Protein AF-A0A497GHS7-F1 (afdb_monomer)

Radius of gyration: 28.79 Å; Cα contacts (8 Å, |Δi|>4): 241; chains: 1; bounding box: 69×49×104 Å

Structure (mmCIF, N/CA/C/O backbone):
data_AF-A0A497GHS7-F1
#
_entry.id   AF-A0A497GHS7-F1
#
loop_
_atom_site.group_PDB
_atom_site.id
_atom_site.type_s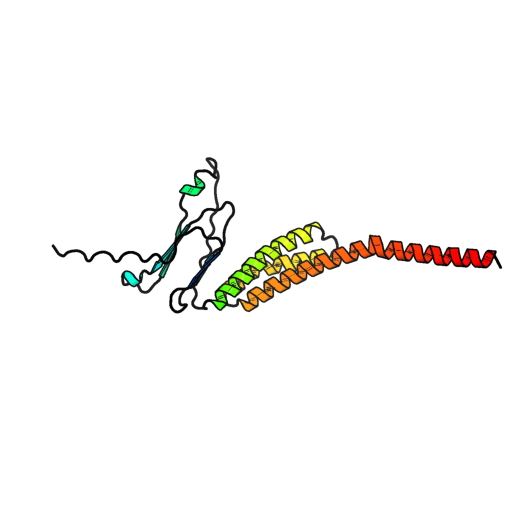ymbol
_atom_site.label_atom_id
_atom_site.label_alt_id
_atom_site.label_comp_id
_atom_site.label_asym_id
_atom_site.label_entity_id
_atom_site.label_seq_id
_atom_site.pdbx_PDB_ins_code
_atom_site.Cartn_x
_atom_site.Cartn_y
_atom_site.Cartn_z
_atom_site.occupancy
_atom_site.B_iso_or_equiv
_atom_site.auth_seq_id
_atom_site.auth_comp_id
_atom_site.auth_asym_id
_atom_site.auth_atom_id
_atom_site.pdbx_PDB_model_num
ATOM 1 N N . MET A 1 1 ? 24.742 13.401 -55.022 1.00 43.50 1 MET A N 1
ATOM 2 C CA . MET A 1 1 ? 24.094 13.526 -53.700 1.00 43.50 1 MET A CA 1
ATOM 3 C C . MET A 1 1 ? 23.793 12.121 -53.219 1.00 43.50 1 MET A C 1
ATOM 5 O O . MET A 1 1 ? 23.100 11.413 -53.933 1.00 43.50 1 MET A O 1
ATOM 9 N N . LYS A 1 2 ? 24.382 11.669 -52.104 1.00 44.38 2 LYS A N 1
ATOM 10 C CA . LYS A 1 2 ? 23.921 10.431 -51.462 1.00 44.38 2 LYS A CA 1
ATOM 11 C C . LYS A 1 2 ? 22.582 10.773 -50.820 1.00 44.38 2 LYS A C 1
ATOM 13 O O . LYS A 1 2 ? 22.556 11.653 -49.965 1.00 44.38 2 LYS A O 1
ATOM 18 N N . GLU A 1 3 ? 21.501 10.165 -51.295 1.00 47.75 3 GLU A N 1
ATOM 19 C CA . GLU A 1 3 ? 20.221 10.228 -50.597 1.00 47.75 3 GLU A CA 1
ATOM 20 C C . GLU A 1 3 ? 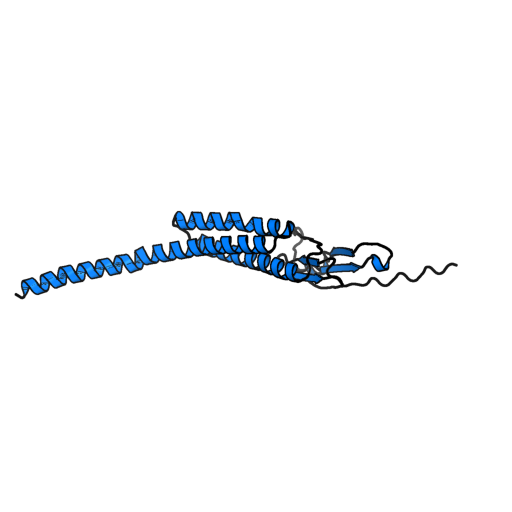20.448 9.693 -49.184 1.00 47.75 3 GLU A C 1
ATOM 22 O O . GLU A 1 3 ? 20.923 8.571 -48.993 1.00 47.75 3 GLU A O 1
ATOM 27 N N . GLU A 1 4 ? 20.210 10.551 -48.197 1.00 48.75 4 GLU A N 1
ATOM 28 C CA . GLU A 1 4 ? 20.190 10.147 -46.801 1.00 48.75 4 GLU A CA 1
ATOM 29 C C . GLU A 1 4 ? 19.095 9.075 -46.674 1.00 48.75 4 GLU A C 1
ATOM 31 O O . GLU A 1 4 ? 17.965 9.326 -47.108 1.00 48.75 4 GLU A O 1
ATOM 36 N N . PRO A 1 5 ? 19.397 7.868 -46.159 1.00 52.53 5 PRO A N 1
ATOM 37 C CA . PRO A 1 5 ? 18.381 6.837 -46.018 1.00 52.53 5 PRO A CA 1
ATOM 38 C C . PRO A 1 5 ? 17.237 7.398 -45.176 1.00 52.53 5 PRO A C 1
ATOM 40 O O . PRO A 1 5 ? 17.474 8.009 -44.130 1.00 52.53 5 PRO A O 1
ATOM 43 N N . ALA A 1 6 ? 16.003 7.218 -45.656 1.00 55.97 6 ALA A N 1
ATOM 44 C CA . ALA A 1 6 ? 14.813 7.695 -44.970 1.00 55.97 6 ALA A CA 1
ATOM 45 C C . ALA A 1 6 ? 14.874 7.259 -43.502 1.00 55.97 6 ALA A C 1
ATOM 47 O O . ALA A 1 6 ? 14.957 6.064 -43.204 1.00 55.97 6 ALA A O 1
ATOM 48 N N . LYS A 1 7 ? 14.886 8.241 -42.592 1.00 53.09 7 LYS A N 1
ATOM 49 C CA . LYS A 1 7 ? 14.912 7.990 -41.151 1.00 53.09 7 LYS A CA 1
ATOM 50 C C . LYS A 1 7 ? 13.796 6.991 -40.813 1.00 53.09 7 LYS A C 1
ATOM 52 O O . LYS A 1 7 ? 12.646 7.259 -41.173 1.00 53.09 7 LYS A O 1
ATOM 57 N N . PRO A 1 8 ? 14.104 5.847 -40.176 1.00 51.34 8 PRO A N 1
ATOM 58 C CA . PRO A 1 8 ? 13.095 4.845 -39.871 1.00 51.34 8 PRO A CA 1
ATOM 59 C C . PRO A 1 8 ? 11.996 5.492 -39.029 1.00 51.34 8 PRO A C 1
ATOM 61 O O . PRO A 1 8 ? 12.281 6.187 -38.055 1.00 51.34 8 PRO A O 1
ATOM 64 N N . ALA A 1 9 ? 10.735 5.313 -39.428 1.00 57.03 9 ALA A N 1
ATOM 65 C CA . ALA A 1 9 ? 9.611 5.894 -38.707 1.00 57.03 9 ALA A CA 1
ATOM 66 C C . ALA A 1 9 ? 9.650 5.419 -37.246 1.00 57.03 9 ALA A C 1
ATOM 68 O O . ALA A 1 9 ? 9.652 4.214 -36.982 1.00 57.03 9 ALA A O 1
ATOM 69 N N . THR A 1 10 ? 9.714 6.361 -36.300 1.00 55.69 10 THR A N 1
ATOM 70 C CA . THR A 1 10 ? 9.720 6.061 -34.866 1.00 55.69 10 THR A CA 1
ATOM 71 C C . THR A 1 10 ? 8.536 5.163 -34.538 1.00 55.69 10 THR A C 1
ATOM 73 O O . THR A 1 10 ? 7.380 5.574 -34.659 1.00 55.69 10 THR A O 1
ATOM 76 N N . ARG A 1 11 ? 8.809 3.925 -34.115 1.00 55.38 11 ARG A N 1
ATOM 77 C CA . ARG A 1 11 ? 7.752 3.000 -33.710 1.00 55.38 11 ARG A CA 1
ATOM 78 C C . ARG A 1 11 ? 7.321 3.342 -32.289 1.00 55.38 11 ARG A C 1
ATOM 80 O O . ARG A 1 11 ? 7.932 2.897 -31.318 1.00 55.38 11 ARG A O 1
ATOM 87 N N . ILE A 1 12 ? 6.275 4.155 -32.187 1.00 56.03 12 ILE A N 1
ATOM 88 C CA . ILE A 1 12 ? 5.599 4.445 -30.924 1.00 56.03 12 ILE A CA 1
ATOM 89 C C . ILE A 1 12 ? 4.877 3.171 -30.494 1.00 56.03 12 ILE A C 1
ATOM 91 O O . ILE A 1 12 ? 4.008 2.669 -31.205 1.00 56.03 12 ILE A O 1
ATOM 95 N N . LEU A 1 13 ? 5.264 2.625 -29.342 1.00 51.47 13 LEU A N 1
ATOM 96 C CA . LEU A 1 13 ? 4.623 1.422 -28.808 1.00 51.47 13 LEU A CA 1
ATOM 97 C C . LEU A 1 13 ? 3.319 1.750 -28.067 1.00 51.47 13 LEU A C 1
ATOM 99 O O . LEU A 1 13 ? 2.453 0.889 -27.959 1.00 51.47 13 LEU A O 1
ATOM 103 N N . TYR A 1 14 ? 3.178 2.982 -27.567 1.00 51.47 14 TYR A N 1
ATOM 104 C CA . TYR A 1 14 ? 1.983 3.472 -26.881 1.00 51.47 14 TYR A CA 1
ATOM 105 C C . TYR A 1 14 ? 1.988 5.002 -26.759 1.00 51.47 14 TYR A C 1
ATOM 107 O O . TYR A 1 14 ? 3.054 5.597 -26.581 1.00 51.47 14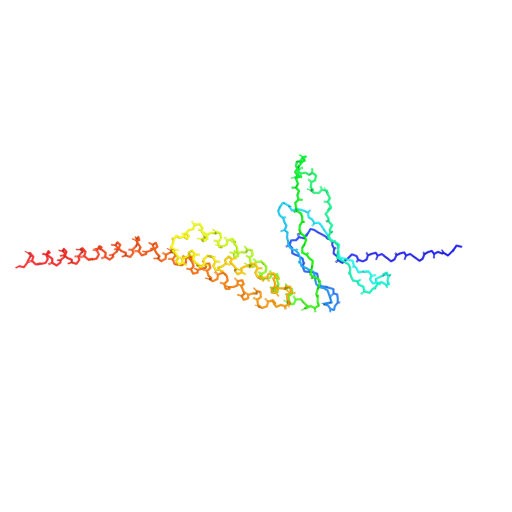 TYR A O 1
ATOM 115 N N . GLN A 1 15 ? 0.795 5.606 -26.780 1.00 51.03 15 GLN A N 1
ATOM 116 C CA . GLN A 1 15 ? 0.549 7.031 -26.551 1.00 51.03 15 GLN A CA 1
ATOM 117 C C . GLN A 1 15 ? -0.795 7.211 -25.818 1.00 51.03 15 GLN A C 1
ATOM 119 O O . GLN A 1 15 ? -1.808 6.678 -26.264 1.00 51.03 15 GLN A O 1
ATOM 124 N N . GLY A 1 16 ? -0.826 7.954 -24.706 1.00 50.09 16 GLY A N 1
ATOM 125 C CA . GLY A 1 16 ? -2.063 8.230 -23.959 1.00 50.09 16 GLY A CA 1
ATOM 126 C C . GLY A 1 16 ? -1.830 8.832 -22.569 1.00 50.09 16 GLY A C 1
ATOM 127 O O . GLY A 1 16 ? -0.687 8.959 -22.131 1.00 50.09 16 GLY A O 1
ATOM 128 N N . ALA A 1 17 ? -2.917 9.192 -21.876 1.00 51.31 17 ALA A N 1
ATOM 129 C CA . ALA A 1 17 ? -2.877 9.519 -20.449 1.00 51.31 17 ALA A CA 1
ATOM 130 C C . ALA A 1 17 ? -2.637 8.231 -19.646 1.00 51.31 17 ALA A C 1
ATOM 132 O O . ALA A 1 17 ? -3.233 7.195 -19.944 1.00 51.31 17 ALA A O 1
ATOM 133 N N . PHE A 1 18 ? -1.750 8.273 -18.656 1.00 47.66 18 PHE A N 1
ATOM 134 C CA . PHE A 1 18 ? -1.494 7.115 -17.799 1.00 47.66 18 PHE A CA 1
ATOM 135 C C . PHE A 1 18 ? -2.361 7.183 -16.554 1.00 47.66 18 PHE A C 1
ATOM 137 O O . PHE A 1 18 ? -2.468 8.259 -15.989 1.00 47.66 18 PHE A O 1
ATOM 144 N N . ASP A 1 19 ? -2.907 6.048 -16.116 1.00 45.75 19 ASP A N 1
ATOM 145 C CA . ASP A 1 19 ? -3.470 5.825 -14.774 1.00 45.75 19 ASP A CA 1
ATOM 146 C C . ASP A 1 19 ? -3.107 4.410 -14.287 1.00 45.75 19 ASP A C 1
ATOM 148 O O . ASP A 1 19 ? -3.912 3.724 -13.686 1.00 45.75 19 ASP A O 1
ATOM 152 N N . ILE A 1 20 ? -1.851 3.980 -14.515 1.00 50.31 20 ILE A N 1
ATOM 153 C CA . ILE A 1 20 ? -1.287 2.601 -14.477 1.00 50.31 20 ILE A CA 1
ATOM 154 C C . ILE A 1 20 ? -1.424 2.007 -15.846 1.00 50.31 20 ILE A C 1
ATOM 156 O O . ILE A 1 20 ? -2.478 1.573 -16.294 1.00 50.31 20 ILE A O 1
ATOM 160 N N . LEU A 1 21 ? -0.279 1.969 -16.499 1.00 48.19 21 LEU A N 1
ATOM 161 C CA . LEU A 1 21 ? -0.109 1.227 -17.711 1.00 48.19 21 LEU A CA 1
ATOM 162 C C . LEU A 1 21 ? 1.033 0.257 -17.494 1.00 48.19 21 LEU A C 1
ATOM 164 O O . LEU A 1 21 ? 2.135 0.675 -17.153 1.00 48.19 21 LEU A O 1
ATOM 168 N N . GLN A 1 22 ? 0.745 -1.023 -17.684 1.00 52.06 22 GLN A N 1
ATOM 169 C CA . GLN A 1 22 ? 1.746 -2.055 -17.865 1.00 52.06 22 GLN A CA 1
ATOM 170 C C . GLN A 1 22 ? 1.989 -2.187 -19.368 1.00 52.06 22 GLN A C 1
ATOM 172 O O . GLN A 1 22 ? 1.109 -2.646 -20.093 1.00 52.06 22 GLN A O 1
ATOM 177 N N . ILE A 1 23 ? 3.177 -1.821 -19.844 1.00 47.28 23 ILE A N 1
ATOM 178 C CA . ILE A 1 23 ? 3.607 -2.180 -21.203 1.00 47.28 23 ILE A CA 1
ATOM 179 C C . ILE A 1 23 ? 4.664 -3.255 -21.087 1.00 47.28 23 ILE A C 1
ATOM 181 O O . ILE A 1 23 ? 5.630 -3.070 -20.359 1.00 47.28 23 ILE A O 1
ATOM 185 N N . SER A 1 24 ? 4.498 -4.350 -21.822 1.00 47.16 24 SER A N 1
ATOM 186 C CA . SER A 1 24 ? 5.509 -5.396 -21.954 1.00 47.16 24 SER A CA 1
ATOM 187 C C . SER A 1 24 ? 6.030 -5.413 -23.388 1.00 47.16 24 SER A C 1
ATOM 189 O O . SER A 1 24 ? 5.259 -5.585 -24.331 1.00 47.16 24 SER A O 1
ATOM 191 N N . ALA A 1 25 ? 7.341 -5.232 -23.562 1.00 41.94 25 ALA A N 1
ATOM 192 C CA . ALA A 1 25 ? 7.981 -5.419 -24.863 1.00 41.94 25 ALA A CA 1
ATOM 193 C C . ALA A 1 25 ? 7.895 -6.897 -25.317 1.00 41.94 25 ALA A C 1
ATOM 195 O O . ALA A 1 25 ? 7.844 -7.791 -24.460 1.00 41.94 25 ALA A O 1
ATOM 196 N N . PRO A 1 26 ? 7.928 -7.188 -26.635 1.00 41.62 26 PRO A N 1
ATOM 197 C CA . PRO A 1 26 ? 7.999 -8.558 -27.143 1.00 41.62 26 PRO A CA 1
ATOM 198 C C . PRO A 1 26 ? 9.155 -9.329 -26.490 1.00 41.62 26 PRO A C 1
ATOM 200 O O . PRO A 1 26 ? 10.281 -8.835 -26.429 1.00 41.62 26 PRO A O 1
ATOM 203 N N . GLY A 1 27 ? 8.867 -10.518 -25.956 1.00 43.28 27 GLY A N 1
ATOM 204 C CA . GLY A 1 27 ? 9.834 -11.318 -25.194 1.00 43.28 27 GLY A CA 1
ATOM 205 C C . GLY A 1 27 ? 10.003 -10.919 -23.719 1.00 43.28 27 GLY A C 1
ATOM 206 O O . GLY A 1 27 ? 10.913 -11.415 -23.065 1.00 43.28 27 GLY A O 1
ATOM 207 N N . GLY A 1 28 ? 9.165 -10.026 -23.174 1.00 43.12 28 GLY A N 1
ATOM 208 C CA . GLY A 1 28 ? 9.132 -9.702 -21.737 1.00 43.12 28 GLY A CA 1
ATOM 209 C C . GLY A 1 28 ? 10.339 -8.909 -21.215 1.00 43.12 28 GLY A C 1
ATOM 210 O O . GLY A 1 28 ? 10.510 -8.778 -20.004 1.00 43.12 28 GLY A O 1
ATOM 211 N N . ALA A 1 29 ? 11.176 -8.379 -22.113 1.00 36.53 29 ALA A N 1
ATOM 212 C CA . ALA A 1 29 ? 12.493 -7.839 -21.779 1.00 36.53 29 ALA A CA 1
ATOM 213 C C . ALA A 1 29 ? 12.479 -6.470 -21.065 1.00 36.53 29 ALA A C 1
ATOM 215 O O . ALA A 1 29 ? 13.469 -6.101 -20.437 1.00 36.53 29 ALA A O 1
ATOM 216 N N . VAL A 1 30 ? 11.385 -5.712 -21.158 1.00 38.84 30 VAL A N 1
ATOM 217 C CA . VAL A 1 30 ? 11.193 -4.443 -20.444 1.00 38.84 30 VAL A CA 1
ATOM 218 C C . VAL A 1 30 ? 9.711 -4.316 -20.125 1.00 38.84 30 VAL A C 1
ATOM 220 O O . VAL A 1 30 ? 8.880 -4.378 -21.034 1.00 38.84 30 VAL A O 1
ATOM 223 N N . SER A 1 31 ? 9.387 -4.169 -18.842 1.00 49.84 31 SER A N 1
ATOM 224 C CA . SER A 1 31 ? 8.072 -3.717 -18.397 1.00 49.84 31 SER A CA 1
ATOM 225 C C . SER A 1 31 ? 8.165 -2.393 -17.656 1.00 49.84 31 SER A C 1
ATOM 227 O O . SER A 1 31 ? 9.132 -2.166 -16.937 1.00 49.84 31 SER A O 1
ATOM 229 N N . LEU A 1 32 ? 7.196 -1.511 -17.889 1.00 49.56 32 LEU A N 1
ATOM 230 C CA . LEU A 1 32 ? 7.083 -0.195 -17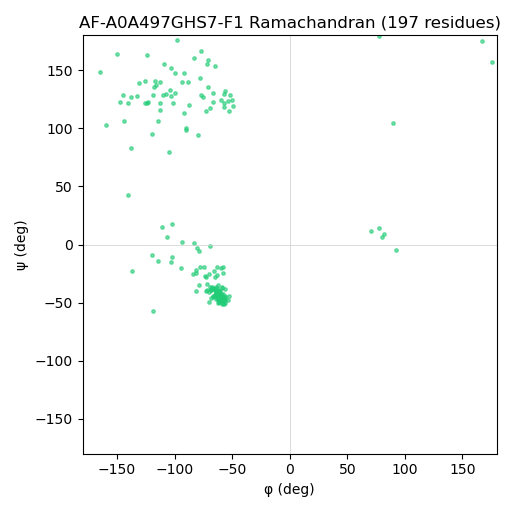.256 1.00 49.56 32 LEU A CA 1
ATOM 231 C C . LEU A 1 32 ? 5.714 -0.079 -16.614 1.00 49.56 32 LEU A C 1
ATOM 233 O O . LEU A 1 32 ? 4.744 -0.539 -17.212 1.00 49.56 32 LEU A O 1
ATOM 237 N N . LEU A 1 33 ? 5.652 0.527 -15.428 1.00 48.69 33 LEU A N 1
ATOM 238 C CA . LEU A 1 33 ? 4.434 0.599 -14.634 1.00 48.69 33 LEU A CA 1
ATOM 239 C C . LEU A 1 33 ? 4.287 1.920 -13.875 1.00 48.69 33 LEU A C 1
ATOM 241 O O . LEU A 1 33 ? 4.921 2.039 -12.836 1.00 48.69 33 LEU A O 1
ATOM 245 N N . PHE A 1 34 ? 3.399 2.845 -14.282 1.00 49.12 34 PHE A N 1
ATOM 246 C CA . PHE A 1 34 ? 3.192 4.122 -13.552 1.00 49.12 34 PHE A CA 1
ATOM 247 C C . PHE A 1 34 ? 1.730 4.570 -13.385 1.00 49.12 34 PHE A C 1
ATOM 249 O O . PHE A 1 34 ? 1.028 4.707 -14.385 1.00 49.12 34 PHE A O 1
ATOM 256 N N . ILE A 1 35 ? 1.313 4.847 -12.127 1.00 43.09 35 ILE A N 1
ATOM 257 C CA . ILE A 1 35 ? 0.047 5.520 -11.720 1.00 43.09 35 ILE A CA 1
ATOM 258 C C . ILE A 1 35 ? 0.276 6.926 -11.163 1.00 43.09 35 ILE A C 1
ATOM 260 O O . ILE A 1 35 ? 1.325 7.230 -10.603 1.00 43.09 35 ILE A O 1
ATOM 264 N N . VAL A 1 36 ? -0.806 7.693 -11.290 1.00 40.44 36 VAL A N 1
ATOM 265 C CA . VAL A 1 36 ? -1.081 9.135 -11.340 1.00 40.44 36 VAL A CA 1
ATOM 266 C C . VAL A 1 36 ? -0.944 9.979 -10.072 1.00 40.44 36 VAL A C 1
ATOM 268 O O . VAL A 1 36 ? -1.059 9.517 -8.938 1.00 40.44 36 VAL A O 1
ATOM 271 N N . LEU A 1 37 ? -0.779 11.281 -10.345 1.00 32.88 37 LEU A N 1
ATOM 272 C CA . LEU A 1 37 ? -0.897 12.444 -9.463 1.00 32.88 37 LEU A CA 1
ATOM 273 C C . LEU A 1 37 ? -2.212 13.216 -9.679 1.00 32.88 37 LEU A C 1
ATOM 275 O O . LEU A 1 37 ? -2.724 13.309 -10.792 1.00 32.88 37 LEU A O 1
ATOM 279 N N . THR A 1 38 ? -2.681 13.877 -8.622 1.00 39.72 38 THR A N 1
ATOM 280 C CA . THR A 1 38 ? -3.820 14.811 -8.639 1.00 39.72 38 THR A CA 1
ATOM 281 C C . THR A 1 38 ? -3.316 16.269 -8.677 1.00 39.72 38 THR A C 1
ATOM 283 O O . THR A 1 38 ? -2.508 16.600 -7.806 1.00 39.72 38 THR A O 1
ATOM 286 N N . PRO A 1 39 ? -3.784 17.170 -9.576 1.00 40.56 39 PRO A N 1
ATOM 287 C CA . PRO A 1 39 ? -4.726 16.971 -10.682 1.00 40.56 39 PRO A CA 1
ATOM 288 C C . PRO A 1 39 ? -4.059 16.427 -11.966 1.00 40.56 39 PRO A C 1
ATOM 290 O O . PRO A 1 39 ? -2.842 16.538 -12.133 1.00 40.56 39 PRO A O 1
ATOM 293 N N . PRO A 1 40 ? -4.842 15.832 -12.884 1.00 47.66 40 PRO A N 1
ATOM 294 C CA . PRO A 1 40 ? -4.345 14.762 -13.732 1.00 47.66 40 PRO A CA 1
ATOM 295 C C . PRO A 1 40 ? -4.317 15.177 -15.195 1.00 47.66 40 PRO A C 1
ATOM 297 O O . PRO A 1 40 ? -5.373 15.179 -15.804 1.00 47.66 40 PRO A O 1
ATOM 300 N N . VAL A 1 41 ? -3.148 15.447 -15.781 1.00 48.38 41 VAL A N 1
ATOM 301 C CA . VAL A 1 41 ? -2.898 15.141 -17.203 1.00 48.38 41 VAL A CA 1
ATOM 302 C C . VAL A 1 41 ? -1.383 15.087 -17.451 1.00 48.38 41 VAL A C 1
ATOM 304 O O . VAL A 1 41 ? -0.721 16.119 -17.567 1.00 48.38 41 VAL A O 1
ATOM 307 N N . ILE A 1 42 ? -0.831 13.880 -17.564 1.00 50.56 42 ILE A N 1
ATOM 308 C CA . ILE A 1 42 ? 0.553 13.656 -17.998 1.00 50.56 42 ILE A CA 1
ATOM 309 C C . ILE A 1 42 ? 0.539 12.548 -19.054 1.00 50.56 42 ILE A C 1
ATOM 311 O O . ILE A 1 42 ? -0.051 11.488 -18.830 1.00 50.56 42 ILE A O 1
ATOM 315 N N . GLY A 1 43 ? 1.151 12.819 -20.208 1.00 52.59 43 GLY A N 1
ATOM 316 C CA . GLY A 1 43 ? 1.352 11.852 -21.287 1.00 52.59 43 GLY A CA 1
ATOM 317 C C . GLY A 1 43 ? 2.756 11.244 -21.246 1.00 52.59 43 GLY A C 1
ATOM 318 O O . GLY A 1 43 ? 3.602 11.605 -20.430 1.00 52.59 43 GLY A O 1
ATOM 319 N N . GLY A 1 44 ? 3.037 10.295 -22.127 1.00 57.88 44 GLY A N 1
ATOM 320 C CA . GLY A 1 44 ? 4.379 9.725 -22.264 1.00 57.88 44 GLY A CA 1
ATOM 321 C C . GLY A 1 44 ? 4.394 8.593 -23.268 1.00 57.88 44 GLY A C 1
ATOM 322 O O . GLY A 1 44 ? 3.350 8.072 -23.664 1.00 57.88 44 GLY A O 1
ATOM 323 N N . TRP A 1 45 ? 5.582 8.347 -23.799 1.00 59.50 45 TRP A N 1
ATOM 324 C CA . TRP A 1 45 ? 5.768 7.533 -24.988 1.00 59.50 45 TRP A CA 1
ATOM 325 C C . TRP A 1 45 ? 6.877 6.518 -24.684 1.00 59.50 45 TRP A C 1
ATOM 327 O O . TRP A 1 45 ? 7.891 6.852 -24.062 1.00 59.50 45 TRP A O 1
ATOM 337 N N . ILE A 1 46 ? 6.694 5.271 -25.123 1.00 59.41 46 ILE A N 1
ATOM 338 C CA . ILE A 1 46 ? 7.780 4.282 -25.168 1.00 59.41 46 ILE A CA 1
ATOM 339 C C . ILE A 1 46 ? 8.235 4.156 -26.612 1.00 59.41 46 ILE A C 1
ATOM 341 O O . ILE A 1 46 ? 7.417 3.912 -27.506 1.00 59.41 46 ILE A O 1
ATOM 345 N N . GLN A 1 47 ? 9.542 4.290 -26.819 1.00 65.75 47 GLN A N 1
ATOM 346 C CA . GLN A 1 47 ? 10.161 4.190 -28.132 1.00 65.75 47 GLN A CA 1
ATOM 347 C C . GLN A 1 47 ? 11.152 3.028 -28.183 1.00 65.75 47 GLN A C 1
ATOM 349 O O . GLN A 1 47 ? 11.969 2.829 -27.278 1.00 65.75 47 GLN A O 1
ATOM 354 N N . ASP A 1 48 ? 11.086 2.271 -29.275 1.00 64.56 48 ASP A N 1
ATOM 355 C CA . ASP A 1 48 ? 12.076 1.253 -29.613 1.00 64.56 48 ASP A CA 1
ATOM 356 C C . ASP A 1 48 ? 13.187 1.876 -30.469 1.00 64.56 48 ASP A C 1
ATOM 358 O O . ASP A 1 48 ? 13.024 2.089 -31.673 1.00 64.56 48 ASP A O 1
ATOM 362 N N . TYR A 1 49 ? 14.322 2.185 -29.839 1.00 69.38 49 TYR A N 1
ATOM 363 C CA . TYR A 1 49 ? 15.470 2.794 -30.514 1.00 69.38 49 TYR A CA 1
ATOM 364 C C . TYR A 1 49 ? 16.304 1.786 -31.312 1.00 69.38 49 TYR A C 1
ATOM 366 O O . TYR A 1 49 ? 17.176 2.190 -32.080 1.00 69.38 49 TYR A O 1
ATOM 374 N N . ARG A 1 50 ? 16.006 0.482 -31.229 1.00 65.31 50 ARG A N 1
ATOM 375 C CA . ARG A 1 50 ? 16.691 -0.534 -32.045 1.00 65.31 50 ARG A CA 1
ATOM 376 C C . ARG A 1 50 ? 16.398 -0.378 -33.531 1.00 65.31 50 ARG A C 1
ATOM 378 O O . ARG A 1 50 ? 17.226 -0.744 -34.358 1.00 65.31 50 ARG A O 1
ATOM 385 N N . ALA A 1 51 ? 15.277 0.262 -33.873 1.00 65.62 51 ALA A N 1
ATOM 386 C CA . ALA A 1 51 ? 14.997 0.704 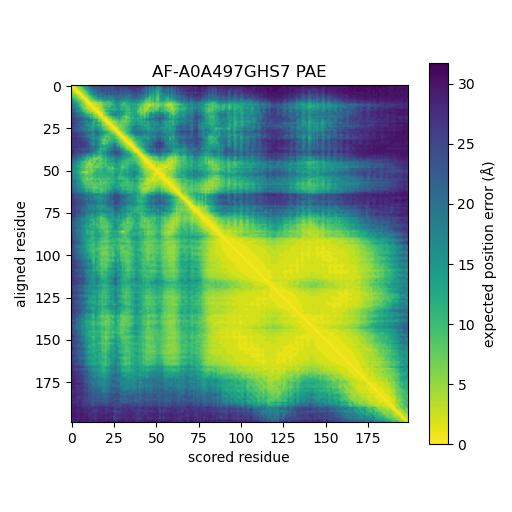-35.238 1.00 65.62 51 ALA A CA 1
ATOM 387 C C . AL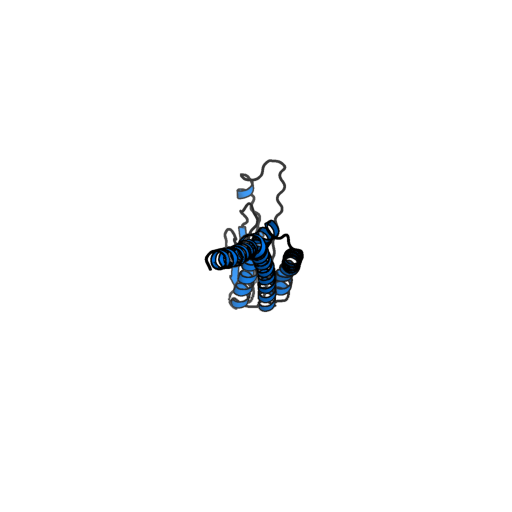A A 1 51 ? 16.076 1.658 -35.800 1.00 65.62 51 ALA A C 1
ATOM 389 O O . ALA A 1 51 ? 16.187 1.791 -37.011 1.00 65.62 51 ALA A O 1
ATOM 390 N N . TRP A 1 52 ? 16.887 2.281 -34.937 1.00 65.56 52 TRP A N 1
ATOM 391 C CA . TRP A 1 52 ? 17.945 3.242 -35.267 1.00 65.56 52 TRP A CA 1
ATOM 392 C C . TRP A 1 52 ? 19.360 2.696 -35.004 1.00 65.56 52 TRP A C 1
ATOM 394 O O . TRP A 1 52 ? 20.312 3.468 -34.931 1.00 65.56 52 TRP A O 1
ATOM 404 N N . GLY A 1 53 ? 19.512 1.377 -34.828 1.00 67.88 53 GLY A N 1
ATOM 405 C CA . GLY A 1 53 ? 20.809 0.736 -34.575 1.00 67.88 53 GLY A CA 1
ATOM 406 C C . GLY A 1 53 ? 21.306 0.816 -33.126 1.00 67.88 53 GLY A C 1
ATOM 407 O O . GLY A 1 53 ? 22.426 0.393 -32.854 1.00 67.88 53 GLY A O 1
ATOM 408 N N . ALA A 1 54 ? 20.495 1.327 -32.195 1.00 74.00 54 ALA A N 1
ATOM 409 C CA . ALA A 1 54 ? 20.774 1.223 -30.763 1.00 74.00 54 ALA A CA 1
ATOM 410 C C . ALA A 1 54 ? 20.455 -0.188 -30.229 1.00 74.00 54 ALA A C 1
ATOM 412 O O . ALA A 1 54 ? 19.752 -0.965 -30.871 1.00 74.00 54 ALA A O 1
ATOM 413 N N . ASP A 1 55 ? 20.913 -0.510 -29.021 1.00 70.06 55 ASP A N 1
ATOM 414 C CA . ASP A 1 55 ? 20.649 -1.785 -28.336 1.00 70.06 55 ASP A CA 1
ATOM 415 C C . ASP A 1 55 ? 19.648 -1.661 -27.168 1.00 70.06 55 ASP A C 1
ATOM 417 O O . ASP A 1 55 ? 19.387 -2.633 -26.455 1.00 70.06 55 ASP A O 1
ATOM 421 N N . TYR A 1 56 ? 19.034 -0.486 -26.994 1.00 59.91 56 TYR A N 1
ATOM 422 C CA . TYR A 1 56 ? 18.150 -0.171 -25.872 1.00 59.91 56 TYR A CA 1
ATOM 423 C C . TYR A 1 56 ? 16.749 0.299 -26.295 1.00 59.91 56 TYR A C 1
ATOM 425 O O . TYR A 1 56 ? 16.499 0.723 -27.424 1.00 59.91 56 TYR A O 1
ATOM 433 N N . TYR A 1 57 ? 15.824 0.246 -25.335 1.00 63.56 57 TYR A N 1
ATOM 434 C CA . TYR A 1 57 ? 14.528 0.926 -25.390 1.00 63.56 57 TYR A CA 1
ATOM 435 C C . TYR A 1 57 ? 14.606 2.216 -24.574 1.00 63.56 57 TYR A C 1
ATOM 437 O O . TYR A 1 57 ? 15.293 2.245 -23.552 1.00 63.56 57 TYR A O 1
ATOM 445 N N . ALA A 1 58 ? 13.873 3.253 -24.977 1.00 62.50 58 ALA A N 1
ATOM 446 C CA . ALA A 1 58 ? 13.794 4.495 -24.216 1.00 62.50 58 ALA A CA 1
ATOM 447 C C . ALA A 1 58 ? 12.395 4.705 -23.636 1.00 62.50 58 ALA A C 1
ATOM 449 O O . ALA A 1 58 ? 11.373 4.473 -24.289 1.00 62.50 58 ALA A O 1
ATOM 450 N N . VAL A 1 59 ? 12.380 5.195 -22.401 1.00 64.62 59 VAL A N 1
ATOM 451 C CA . VAL A 1 59 ? 11.174 5.584 -21.676 1.00 64.62 59 VAL A CA 1
ATOM 452 C C . VAL A 1 59 ? 11.218 7.082 -21.495 1.00 64.62 59 VAL A C 1
ATOM 454 O O . VAL A 1 59 ? 12.101 7.588 -20.806 1.00 64.62 59 VAL A O 1
ATOM 457 N N . MET A 1 60 ? 10.273 7.784 -22.108 1.00 65.31 60 MET A N 1
ATOM 458 C CA . MET A 1 60 ? 10.229 9.237 -22.058 1.00 65.31 60 MET A CA 1
ATOM 459 C C . MET A 1 60 ? 8.911 9.677 -21.421 1.00 65.31 60 MET A C 1
ATOM 461 O O . MET A 1 60 ? 7.885 9.739 -22.106 1.00 65.31 60 MET A O 1
ATOM 465 N N . PRO A 1 61 ? 8.899 9.945 -20.102 1.00 62.75 61 PRO A N 1
ATOM 466 C CA . PRO A 1 61 ? 7.789 10.663 -19.500 1.00 62.75 61 PRO A CA 1
ATOM 467 C C . PRO A 1 61 ? 7.767 12.097 -20.042 1.00 62.75 61 PRO A C 1
ATOM 469 O O . PRO A 1 61 ? 8.793 12.776 -20.037 1.00 62.75 61 PRO A O 1
ATOM 472 N N . THR A 1 62 ? 6.610 12.572 -20.503 1.00 59.19 62 THR A N 1
ATOM 473 C CA . THR A 1 62 ? 6.477 13.913 -21.089 1.00 59.19 62 THR A CA 1
ATOM 474 C C . THR A 1 62 ? 5.384 14.700 -20.387 1.00 59.19 62 THR A C 1
ATOM 476 O O . THR A 1 62 ? 4.213 14.322 -20.381 1.00 59.19 62 THR A O 1
ATOM 479 N N . VAL A 1 63 ? 5.754 15.846 -19.827 1.00 53.91 63 VAL A N 1
ATOM 480 C CA . VAL A 1 63 ? 4.792 16.800 -19.277 1.00 53.91 63 VAL A CA 1
ATOM 481 C C . VAL A 1 63 ? 4.406 17.763 -20.391 1.00 53.91 63 VAL A C 1
ATOM 483 O O . VAL A 1 63 ? 5.139 18.702 -20.693 1.00 53.91 63 VAL A O 1
ATOM 486 N N . GLU A 1 64 ? 3.266 17.524 -21.031 1.00 55.69 64 GLU A N 1
ATOM 487 C CA . GLU A 1 64 ? 2.744 18.435 -22.048 1.00 55.69 64 GLU A CA 1
ATOM 488 C C . GLU A 1 64 ? 1.881 19.517 -21.382 1.00 55.69 64 GLU A C 1
ATOM 490 O O . GLU A 1 64 ? 0.887 19.238 -20.717 1.00 55.69 64 GLU A O 1
ATOM 495 N N . GLY A 1 65 ? 2.261 20.787 -21.550 1.00 45.25 65 GLY A N 1
ATOM 496 C CA . GLY A 1 65 ? 1.630 21.928 -20.869 1.00 45.25 65 GLY A CA 1
ATOM 497 C C . GLY A 1 65 ? 0.196 22.266 -21.308 1.00 45.25 65 GLY A C 1
ATOM 498 O O . GLY A 1 65 ? -0.401 23.197 -20.763 1.00 45.25 65 GLY A O 1
ATOM 499 N N . PHE A 1 66 ? -0.377 21.545 -22.279 1.00 46.16 66 PHE A N 1
ATOM 500 C CA . PHE A 1 66 ? -1.703 21.846 -22.841 1.00 46.16 66 PHE A CA 1
ATOM 501 C C . PHE A 1 66 ? -2.840 21.693 -21.825 1.00 46.16 66 PHE A C 1
ATOM 503 O O . PHE A 1 66 ? -3.856 22.383 -21.892 1.00 46.16 66 PHE A O 1
ATOM 510 N N . SER A 1 67 ? -2.640 20.826 -20.846 1.00 48.06 67 SER A N 1
ATOM 511 C CA . SER A 1 67 ? -3.595 20.485 -19.801 1.00 48.06 67 SER A CA 1
ATOM 512 C C . SER A 1 67 ? -3.433 21.279 -18.503 1.00 48.06 67 SER A C 1
ATOM 514 O O . SER A 1 67 ? -4.389 21.402 -17.736 1.00 48.06 67 SER A O 1
ATOM 516 N N . TYR A 1 68 ? -2.256 21.868 -18.284 1.00 47.78 68 TYR A N 1
ATOM 517 C CA . TYR A 1 68 ? -1.951 22.706 -17.120 1.00 47.78 68 TYR A CA 1
ATOM 518 C C . TYR A 1 68 ? -2.393 24.164 -17.298 1.00 47.78 68 TYR A C 1
ATOM 520 O O . TYR A 1 68 ? -2.725 24.836 -16.326 1.00 47.78 68 TYR A O 1
ATOM 528 N N . LYS A 1 69 ? -2.491 24.649 -18.546 1.00 48.72 69 LYS A N 1
ATOM 529 C CA . LYS A 1 69 ? -2.897 26.034 -18.860 1.00 48.72 69 LYS A CA 1
ATOM 530 C C . LYS A 1 69 ? -4.279 26.441 -18.328 1.00 48.72 69 LYS A C 1
ATOM 532 O O . LYS A 1 69 ? -4.528 27.631 -18.188 1.00 48.72 69 LYS A O 1
ATOM 537 N N . LYS A 1 70 ? -5.185 25.484 -18.092 1.00 48.94 70 LYS A N 1
ATOM 538 C CA . LYS A 1 70 ? -6.547 25.742 -17.581 1.00 48.94 70 LYS A CA 1
ATOM 539 C C . LYS A 1 70 ? -6.720 25.439 -16.089 1.00 48.94 70 LYS A C 1
ATOM 541 O O . LYS A 1 70 ? -7.770 25.758 -15.545 1.00 48.94 70 LYS A O 1
ATOM 546 N N . SER A 1 71 ? -5.747 24.785 -15.460 1.00 51.72 71 SER A N 1
ATOM 547 C CA . SER A 1 71 ? -5.889 24.178 -14.130 1.00 51.72 71 SER A CA 1
ATOM 548 C C . SER A 1 71 ? -4.924 24.734 -13.081 1.00 51.72 71 SER A C 1
ATOM 550 O O . SER A 1 71 ? -5.115 24.435 -11.908 1.00 51.72 71 SER A O 1
ATOM 552 N N . LEU A 1 72 ? -3.942 25.553 -13.477 1.00 54.12 72 LEU A N 1
ATOM 553 C CA . LEU A 1 72 ? -3.036 26.259 -12.567 1.00 54.12 72 LEU A CA 1
ATOM 554 C C . LEU A 1 72 ? -3.170 27.773 -12.741 1.00 54.12 72 LEU A C 1
ATOM 556 O O . LEU A 1 72 ? -3.083 28.288 -13.860 1.00 54.12 72 LEU A O 1
ATOM 560 N N . ALA A 1 73 ? -3.370 28.485 -11.634 1.00 57.47 73 ALA A N 1
ATOM 561 C CA . ALA A 1 73 ? -3.357 29.941 -11.612 1.00 57.47 73 ALA A CA 1
ATOM 562 C C . ALA A 1 73 ? -1.921 30.484 -11.785 1.00 57.47 73 ALA A C 1
ATOM 564 O O . ALA A 1 73 ? -0.944 29.796 -11.467 1.00 57.47 73 ALA A O 1
ATOM 565 N N . PRO A 1 74 ? -1.750 31.727 -12.275 1.00 59.91 74 PRO A N 1
ATOM 566 C CA . PRO A 1 74 ? -0.435 32.356 -12.350 1.00 59.91 74 PRO A CA 1
ATOM 567 C C . PRO A 1 74 ? 0.272 32.351 -10.986 1.00 59.91 74 PRO A C 1
ATOM 569 O O . PRO A 1 74 ? -0.263 32.860 -10.005 1.00 59.91 74 PRO A O 1
ATOM 572 N N . GLY A 1 75 ? 1.479 31.782 -10.936 1.00 59.94 75 GLY A N 1
ATOM 573 C CA . GLY A 1 75 ? 2.281 31.673 -9.712 1.00 59.94 75 GLY A CA 1
ATOM 574 C C . GLY A 1 75 ? 2.089 30.377 -8.916 1.00 59.94 75 GLY A C 1
ATOM 575 O O . GLY A 1 75 ? 2.832 30.154 -7.962 1.00 59.94 75 GLY A O 1
ATOM 576 N N . GLU A 1 76 ? 1.165 29.493 -9.307 1.00 57.44 76 GLU A N 1
ATOM 577 C CA . GLU A 1 76 ? 1.042 28.171 -8.686 1.00 57.44 76 GLU A CA 1
ATOM 578 C C . GLU A 1 76 ? 2.136 27.211 -9.175 1.00 57.44 76 GLU A C 1
ATOM 580 O O . GLU A 1 76 ? 2.352 27.020 -10.373 1.00 57.44 76 GLU A O 1
ATOM 585 N N . GLY A 1 77 ? 2.832 26.578 -8.228 1.00 52.88 77 GLY A N 1
ATOM 586 C CA . GLY A 1 77 ? 3.782 25.505 -8.507 1.00 52.88 77 GLY A CA 1
ATOM 587 C C . GLY A 1 77 ? 3.095 24.139 -8.535 1.00 52.88 77 GLY A C 1
ATOM 588 O O . GLY A 1 77 ? 2.271 23.836 -7.675 1.00 52.88 77 GLY A O 1
ATOM 589 N N . ALA A 1 78 ? 3.485 23.277 -9.475 1.00 54.34 78 ALA A N 1
ATOM 590 C CA . ALA A 1 78 ? 3.085 21.872 -9.498 1.00 54.34 78 ALA A CA 1
ATOM 591 C C . ALA A 1 78 ? 4.309 20.968 -9.317 1.00 54.34 78 ALA A C 1
ATOM 593 O O . ALA A 1 78 ? 5.358 21.191 -9.918 1.00 54.34 78 ALA A O 1
ATOM 594 N N . THR A 1 79 ? 4.174 19.928 -8.493 1.00 51.44 79 THR A N 1
ATOM 595 C CA . THR A 1 79 ? 5.205 18.893 -8.346 1.00 51.44 79 THR A CA 1
ATOM 596 C C . THR A 1 79 ? 4.800 17.663 -9.137 1.00 51.44 79 THR A C 1
ATOM 598 O O . THR A 1 79 ? 3.765 17.058 -8.863 1.00 51.44 79 THR A O 1
ATOM 601 N N . ILE A 1 80 ? 5.653 17.267 -10.077 1.00 51.53 80 ILE A N 1
ATOM 602 C CA . ILE A 1 80 ? 5.469 16.062 -10.879 1.00 51.53 80 ILE A CA 1
ATOM 603 C C . ILE A 1 80 ? 6.515 15.036 -10.463 1.00 51.53 80 ILE A C 1
ATOM 605 O O . ILE A 1 80 ? 7.705 15.335 -10.389 1.00 51.53 80 ILE A O 1
ATOM 609 N N . LYS A 1 81 ? 6.060 13.821 -10.167 1.00 51.88 81 LYS A N 1
ATOM 610 C CA . LYS A 1 81 ? 6.901 12.701 -9.751 1.00 51.88 81 LYS A CA 1
ATOM 611 C C . LYS A 1 81 ? 6.654 11.540 -10.693 1.00 51.88 81 LYS A C 1
ATOM 613 O O . LYS A 1 81 ? 5.530 11.063 -10.807 1.00 51.88 81 LYS A O 1
ATOM 618 N N . PHE A 1 82 ? 7.725 11.090 -11.328 1.00 56.44 82 PHE A N 1
ATOM 619 C CA . PHE A 1 82 ? 7.752 9.853 -12.087 1.00 56.44 82 PHE A CA 1
ATOM 620 C C . PHE A 1 82 ? 8.477 8.810 -11.255 1.00 56.44 82 PHE A C 1
ATOM 622 O O . PHE A 1 82 ? 9.556 9.067 -10.725 1.00 56.44 82 PHE A O 1
ATOM 629 N N . LEU A 1 83 ? 7.895 7.627 -11.160 1.00 60.97 83 LEU A N 1
ATOM 630 C CA . LEU A 1 83 ? 8.685 6.430 -10.936 1.00 60.97 83 LEU A CA 1
ATOM 631 C C . LEU A 1 83 ? 9.005 5.895 -12.349 1.00 60.97 83 LEU A C 1
ATOM 633 O O . LEU A 1 83 ? 8.237 6.144 -13.270 1.00 60.97 83 LEU A O 1
ATOM 637 N N . VAL A 1 84 ? 10.157 5.264 -12.578 1.00 65.69 84 VAL A N 1
ATOM 638 C CA . VAL A 1 84 ? 10.461 4.517 -13.817 1.00 65.69 84 VAL A CA 1
ATOM 639 C C . VAL A 1 84 ? 11.223 3.262 -13.405 1.00 65.69 84 VAL A C 1
ATOM 641 O O . VAL A 1 84 ? 12.246 3.370 -12.739 1.00 65.69 84 VAL A O 1
ATOM 644 N N . PHE A 1 85 ? 10.717 2.074 -13.738 1.00 67.00 85 PHE A N 1
ATOM 645 C CA . PHE A 1 85 ? 11.266 0.797 -13.279 1.00 67.00 85 PHE A CA 1
ATOM 646 C C . PHE A 1 85 ? 11.280 -0.204 -14.435 1.00 67.00 85 PHE A C 1
ATOM 648 O O . PHE A 1 85 ? 10.334 -0.971 -14.583 1.00 67.00 85 PHE A O 1
ATOM 655 N N . PRO A 1 86 ? 12.306 -0.166 -15.299 1.00 65.94 86 PRO A N 1
ATOM 656 C CA . PRO A 1 86 ? 12.472 -1.146 -16.361 1.00 65.94 86 PRO A CA 1
ATOM 657 C C . PRO A 1 86 ? 12.988 -2.473 -15.783 1.00 65.94 86 PRO A C 1
ATOM 659 O O . PRO A 1 86 ? 14.009 -2.504 -15.100 1.00 65.94 86 PRO A O 1
ATOM 662 N N . HIS A 1 87 ? 12.316 -3.589 -16.074 1.00 67.06 87 HIS A N 1
ATOM 663 C CA . HIS A 1 87 ? 12.754 -4.922 -15.634 1.00 67.06 87 HIS A CA 1
ATOM 664 C C . HIS A 1 87 ? 12.339 -6.051 -16.600 1.00 67.06 87 HIS A C 1
ATOM 666 O O . HIS A 1 87 ? 11.450 -5.885 -17.434 1.00 67.06 87 HIS A O 1
ATOM 672 N N . LYS A 1 88 ? 12.972 -7.226 -16.444 1.00 68.12 88 LYS A N 1
ATOM 673 C CA . LYS A 1 88 ? 12.800 -8.448 -17.268 1.00 68.12 88 LYS A CA 1
ATOM 674 C C . LYS A 1 88 ? 11.927 -9.536 -16.617 1.00 68.12 88 LYS A C 1
ATOM 676 O O . LYS A 1 88 ? 12.014 -10.704 -16.972 1.00 68.12 88 LYS A O 1
ATOM 681 N N . LYS A 1 89 ? 11.135 -9.186 -15.600 1.00 68.31 89 LYS A N 1
ATOM 682 C CA . LYS A 1 89 ? 10.438 -10.164 -14.726 1.00 68.31 89 LYS A CA 1
ATOM 683 C C . LYS A 1 89 ? 9.109 -10.697 -15.294 1.00 68.31 89 LYS A C 1
ATOM 685 O O . LYS A 1 89 ? 8.460 -11.507 -14.645 1.00 68.31 89 LYS A O 1
ATOM 690 N N . GLY A 1 90 ? 8.716 -10.269 -16.494 1.00 70.75 90 GLY A N 1
ATOM 691 C CA . GLY A 1 90 ? 7.509 -10.752 -17.170 1.00 70.75 90 GLY A CA 1
ATOM 692 C C . GLY A 1 90 ? 6.196 -10.156 -16.647 1.00 70.75 90 GLY A C 1
ATOM 693 O O . GLY A 1 90 ? 6.174 -9.323 -15.742 1.00 70.75 90 GLY A O 1
ATOM 694 N N . ALA A 1 91 ? 5.087 -10.573 -17.264 1.00 70.31 91 ALA A N 1
ATOM 695 C CA . ALA A 1 91 ? 3.762 -9.994 -17.039 1.00 70.31 91 ALA A CA 1
ATOM 696 C C . ALA A 1 91 ? 3.151 -10.340 -15.671 1.00 70.31 91 ALA A C 1
ATOM 698 O O . ALA A 1 91 ? 2.462 -9.504 -15.092 1.00 70.31 91 ALA A O 1
ATOM 699 N N . GLU A 1 92 ? 3.421 -11.535 -15.138 1.00 76.00 92 GLU A N 1
ATOM 700 C CA . GLU A 1 92 ? 2.923 -11.955 -13.819 1.00 76.00 92 GLU A CA 1
ATOM 701 C C . GLU A 1 92 ? 3.471 -11.057 -12.703 1.00 76.00 92 GLU A C 1
ATOM 703 O O . GLU A 1 92 ? 2.725 -10.581 -11.848 1.00 76.00 92 GLU A O 1
ATOM 708 N N . TYR A 1 93 ? 4.771 -10.759 -12.758 1.00 82.44 93 TYR A N 1
ATOM 709 C CA . TYR A 1 93 ? 5.413 -9.830 -11.837 1.00 82.44 93 TYR A CA 1
ATOM 710 C C . TYR A 1 93 ? 4.730 -8.459 -11.849 1.00 82.44 93 TYR A C 1
ATOM 712 O O . TYR A 1 93 ? 4.455 -7.892 -10.794 1.00 82.44 93 TYR A O 1
ATOM 720 N N . ASN A 1 94 ? 4.433 -7.931 -13.039 1.00 74.12 94 ASN A N 1
ATOM 721 C CA . ASN A 1 94 ? 3.789 -6.627 -13.175 1.00 74.12 94 ASN A CA 1
ATOM 722 C C . ASN A 1 94 ? 2.401 -6.616 -12.541 1.00 74.12 94 ASN A C 1
ATOM 724 O O . ASN A 1 94 ? 2.084 -5.686 -11.806 1.00 74.12 94 ASN A O 1
ATOM 728 N N . ALA A 1 95 ? 1.598 -7.652 -12.799 1.00 78.12 95 ALA A N 1
ATOM 729 C CA . ALA A 1 95 ? 0.257 -7.769 -12.243 1.00 78.12 95 ALA A CA 1
ATOM 730 C C . ALA A 1 95 ? 0.297 -7.768 -10.707 1.00 78.12 95 ALA A C 1
ATOM 732 O O . ALA A 1 95 ? -0.433 -7.006 -10.074 1.00 78.12 95 ALA A O 1
ATOM 733 N N . LYS A 1 96 ? 1.219 -8.532 -10.107 1.00 85.19 96 LYS A N 1
ATOM 734 C CA . LYS A 1 96 ? 1.424 -8.549 -8.650 1.00 85.19 96 LYS A CA 1
ATOM 735 C C . LYS A 1 96 ? 1.948 -7.215 -8.107 1.00 85.19 96 LYS A C 1
ATOM 737 O O . LYS A 1 96 ? 1.522 -6.781 -7.039 1.00 85.19 96 LYS A O 1
ATOM 742 N N . ALA A 1 97 ? 2.845 -6.537 -8.826 1.00 84.25 97 ALA A N 1
ATOM 743 C CA . ALA A 1 97 ? 3.344 -5.217 -8.436 1.00 84.25 97 ALA A CA 1
ATOM 744 C C . ALA A 1 97 ? 2.226 -4.159 -8.453 1.00 84.25 97 ALA A C 1
ATOM 746 O O . ALA A 1 97 ? 2.105 -3.379 -7.508 1.00 84.25 97 ALA A O 1
ATOM 747 N N . VAL A 1 98 ? 1.377 -4.167 -9.488 1.00 81.25 98 VAL A N 1
ATOM 748 C CA . VAL A 1 98 ? 0.164 -3.336 -9.565 1.00 81.25 98 VAL A CA 1
ATOM 749 C C . VAL A 1 98 ? -0.754 -3.632 -8.400 1.00 81.25 98 VAL A C 1
ATOM 751 O O . VAL A 1 98 ? -1.149 -2.710 -7.693 1.00 81.25 98 VAL A O 1
ATOM 754 N N . GLU A 1 99 ? -1.057 -4.908 -8.167 1.00 85.56 99 GLU A N 1
ATOM 755 C CA . GLU A 1 99 ? -1.920 -5.327 -7.070 1.00 85.56 99 GLU A CA 1
ATOM 756 C C . GLU A 1 99 ? -1.388 -4.818 -5.725 1.00 85.56 99 GLU A C 1
ATOM 758 O O . GLU A 1 99 ? -2.136 -4.207 -4.959 1.00 85.56 99 GLU A O 1
ATOM 763 N N . ALA A 1 100 ? -0.091 -4.994 -5.455 1.00 89.62 100 ALA A N 1
ATOM 764 C CA . ALA A 1 100 ? 0.542 -4.532 -4.226 1.00 89.62 100 ALA A CA 1
ATOM 765 C C . ALA A 1 100 ? 0.420 -3.009 -4.048 1.00 89.62 100 ALA A C 1
ATOM 767 O O . ALA A 1 100 ? 0.042 -2.552 -2.967 1.00 89.62 100 ALA A O 1
ATOM 768 N N . LEU A 1 101 ? 0.672 -2.222 -5.101 1.00 84.56 101 LEU A N 1
ATOM 769 C CA . LEU A 1 101 ? 0.563 -0.757 -5.074 1.00 84.56 101 LEU A CA 1
ATOM 770 C C . LEU A 1 101 ? -0.890 -0.285 -4.919 1.00 84.56 101 LEU A C 1
ATOM 772 O O . LEU A 1 1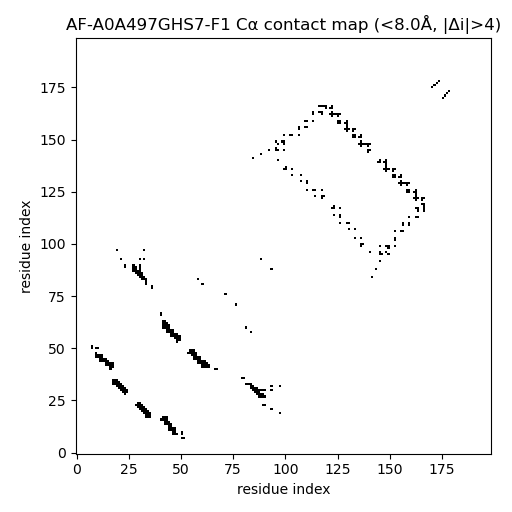01 ? -1.185 0.559 -4.069 1.00 84.56 101 LEU A O 1
ATOM 776 N N . SER A 1 102 ? -1.830 -0.855 -5.674 1.00 79.69 102 SER A N 1
ATOM 777 C CA . SER A 1 102 ? -3.260 -0.551 -5.543 1.00 79.69 102 SER A CA 1
ATOM 778 C C . SER A 1 102 ? -3.763 -0.880 -4.136 1.00 79.69 102 SER A C 1
ATOM 780 O O . SER A 1 102 ? -4.470 -0.083 -3.506 1.00 79.69 102 SER A O 1
ATOM 782 N N . LYS A 1 103 ? -3.339 -2.023 -3.588 1.00 86.50 103 LYS A N 1
ATOM 783 C CA . LYS A 1 103 ? -3.668 -2.427 -2.222 1.00 86.50 103 LYS A CA 1
ATOM 784 C C . LYS A 1 103 ? -3.028 -1.504 -1.193 1.00 86.50 103 LYS A C 1
ATOM 786 O O . LYS A 1 103 ? -3.695 -1.162 -0.216 1.00 86.50 103 LYS A O 1
ATOM 791 N N . GLN A 1 104 ? -1.806 -1.026 -1.424 1.00 85.94 104 GLN A N 1
ATOM 792 C CA . GLN A 1 104 ? -1.117 -0.066 -0.558 1.00 85.94 104 GLN A CA 1
ATOM 793 C C . GLN A 1 104 ? -1.916 1.238 -0.459 1.00 85.94 104 GLN A C 1
ATOM 795 O O . GLN A 1 104 ? -2.206 1.691 0.649 1.00 85.94 104 GLN A O 1
ATOM 800 N N . VAL A 1 105 ? -2.370 1.786 -1.592 1.00 80.62 105 VAL A N 1
ATOM 801 C CA . VAL A 1 105 ? -3.235 2.980 -1.636 1.00 80.62 105 VAL A CA 1
ATOM 802 C C . VAL A 1 105 ? -4.542 2.747 -0.873 1.00 80.62 105 VAL A C 1
ATOM 804 O O . VAL A 1 105 ? -4.936 3.570 -0.043 1.00 80.62 105 VAL A O 1
ATOM 807 N N . SER A 1 106 ? -5.214 1.616 -1.111 1.00 79.31 106 SER A N 1
ATOM 808 C CA . SER A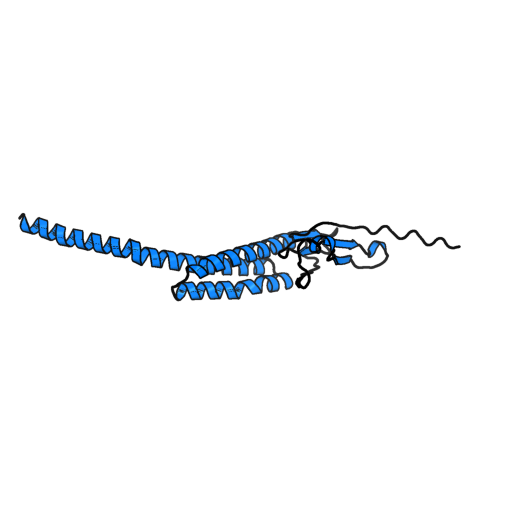 1 106 ? -6.453 1.281 -0.393 1.00 79.31 106 SER A CA 1
ATOM 809 C C . SER A 1 106 ? -6.231 1.120 1.119 1.00 79.31 106 SER A C 1
ATOM 811 O O . SER A 1 106 ? -7.066 1.539 1.922 1.00 79.31 106 SER A O 1
ATOM 813 N N . THR A 1 107 ? -5.069 0.593 1.516 1.00 84.19 107 THR A N 1
ATOM 814 C CA . THR A 1 107 ? -4.701 0.383 2.917 1.00 84.19 107 THR A CA 1
ATOM 815 C C . THR A 1 107 ? -4.394 1.705 3.609 1.00 84.19 107 THR A C 1
ATOM 817 O O . THR A 1 107 ? -4.868 1.903 4.722 1.00 84.19 107 THR A O 1
ATOM 820 N N . TYR A 1 108 ? -3.716 2.655 2.953 1.00 84.44 108 TYR A N 1
ATOM 821 C CA . TYR A 1 108 ? -3.557 4.018 3.479 1.00 84.44 108 TYR A CA 1
ATOM 822 C C . TYR A 1 108 ? -4.909 4.680 3.764 1.00 84.44 108 TYR A C 1
ATOM 824 O O . TYR A 1 108 ? -5.114 5.224 4.850 1.00 84.44 108 TYR A O 1
ATOM 832 N N . LYS A 1 109 ? -5.863 4.587 2.824 1.00 81.38 109 LYS A N 1
ATOM 833 C CA . LYS A 1 109 ? -7.226 5.117 3.017 1.00 81.38 109 LYS A CA 1
ATOM 834 C C . LYS A 1 109 ? -7.920 4.457 4.211 1.00 81.38 109 LYS A C 1
ATOM 836 O O . LYS A 1 109 ? -8.568 5.134 5.008 1.00 81.38 109 LYS A O 1
ATOM 841 N N . TYR A 1 110 ? -7.769 3.141 4.352 1.00 87.94 110 TYR A N 1
ATOM 842 C CA . TYR A 1 110 ? -8.346 2.400 5.468 1.00 87.94 110 TYR A CA 1
ATOM 843 C C . TYR A 1 110 ? -7.707 2.778 6.813 1.00 87.94 110 TYR A C 1
ATOM 845 O O . TYR A 1 110 ? -8.433 3.045 7.767 1.00 87.94 110 TYR A O 1
ATOM 853 N N . ILE A 1 111 ? -6.378 2.886 6.884 1.00 88.19 111 ILE A N 1
ATOM 854 C CA . ILE A 1 111 ? -5.658 3.355 8.075 1.00 88.19 111 ILE A CA 1
ATOM 855 C C . ILE A 1 111 ? -6.138 4.747 8.477 1.00 88.19 111 ILE A C 1
ATOM 857 O O . ILE A 1 111 ? -6.465 4.940 9.641 1.00 88.19 111 ILE A O 1
ATOM 861 N N . ALA A 1 112 ? -6.247 5.692 7.538 1.00 83.94 112 ALA A N 1
ATOM 862 C CA . ALA A 1 112 ? -6.724 7.044 7.832 1.00 83.94 112 ALA A CA 1
ATOM 863 C C . ALA A 1 112 ? -8.129 7.034 8.463 1.00 83.94 112 ALA A C 1
ATOM 865 O O . ALA A 1 112 ? -8.367 7.705 9.469 1.00 83.94 112 ALA A O 1
ATOM 866 N N . LYS A 1 113 ? -9.039 6.203 7.935 1.00 91.69 113 LYS A N 1
ATOM 867 C CA . LYS A 1 113 ? -10.372 5.988 8.520 1.00 91.69 113 LYS A CA 1
ATOM 868 C C . LYS A 1 113 ? -10.290 5.420 9.941 1.00 91.69 113 LYS A C 1
ATOM 870 O O . LYS A 1 113 ? -10.989 5.898 10.829 1.00 91.69 113 LYS A O 1
ATOM 875 N N . VAL A 1 114 ? -9.467 4.392 10.159 1.00 91.56 114 VAL A N 1
ATOM 876 C CA . VAL A 1 114 ? -9.329 3.735 11.470 1.00 91.56 114 VAL A CA 1
ATOM 877 C C . VAL A 1 114 ? -8.661 4.656 12.492 1.00 91.56 114 VAL A C 1
ATOM 879 O O . VAL A 1 114 ? -9.098 4.715 13.635 1.00 91.56 114 VAL A O 1
ATOM 882 N N . LYS A 1 115 ? -7.657 5.431 12.083 1.00 87.75 115 LYS A N 1
ATOM 883 C CA . LYS A 1 115 ? -6.963 6.413 12.922 1.00 87.75 115 LYS A CA 1
ATOM 884 C C . LYS A 1 115 ? -7.917 7.470 13.475 1.00 87.75 115 LYS A C 1
ATOM 886 O O . LYS A 1 115 ? -7.798 7.833 14.636 1.00 87.75 115 LYS A O 1
ATOM 891 N N . GLY A 1 116 ? -8.914 7.888 12.690 1.00 88.75 116 GLY A N 1
ATOM 892 C CA . GLY A 1 116 ? -9.959 8.811 13.147 1.00 88.75 116 GLY A CA 1
ATOM 893 C C . GLY A 1 116 ? -10.843 8.272 14.281 1.00 88.75 116 GLY A C 1
ATOM 894 O O . GLY A 1 116 ? -11.481 9.058 14.977 1.00 88.75 116 GLY A O 1
ATOM 895 N N . ILE A 1 117 ? -10.884 6.950 14.492 1.00 91.00 117 ILE A N 1
ATOM 896 C CA . ILE A 1 117 ? -11.685 6.315 15.553 1.00 91.00 117 ILE A CA 1
ATOM 897 C C . ILE A 1 117 ? -10.845 5.614 16.633 1.00 91.00 117 ILE A C 1
ATOM 899 O O . ILE A 1 117 ? -11.385 5.277 17.686 1.00 91.00 117 ILE A O 1
ATOM 903 N N . ALA A 1 118 ? -9.554 5.379 16.385 1.00 91.06 118 ALA A N 1
ATOM 904 C CA . ALA A 1 118 ? -8.629 4.736 17.314 1.00 91.06 118 ALA A CA 1
ATOM 905 C C . ALA A 1 118 ? -8.398 5.617 18.547 1.00 91.06 118 ALA A C 1
ATOM 907 O O . ALA A 1 118 ? -7.984 6.766 18.427 1.00 91.06 118 ALA A O 1
ATOM 908 N N . LYS A 1 119 ? -8.671 5.084 19.743 1.00 90.88 119 LYS A N 1
ATOM 909 C CA . LYS A 1 119 ? -8.492 5.811 21.014 1.00 90.88 119 LYS A CA 1
ATOM 910 C C . LYS A 1 119 ? -7.855 4.961 22.115 1.00 90.88 119 LYS A C 1
ATOM 912 O O . LYS A 1 119 ? -7.348 5.511 23.081 1.00 90.88 119 LYS A O 1
ATOM 917 N N . SER A 1 120 ? -7.941 3.639 22.033 1.00 92.00 120 SER A N 1
ATOM 918 C CA . SER A 1 120 ? -7.254 2.720 22.935 1.00 92.00 120 SER A CA 1
ATOM 919 C C . SER A 1 120 ? -5.783 2.605 22.553 1.00 92.00 120 SER A C 1
ATOM 921 O O . SER A 1 120 ? -5.453 2.571 21.369 1.00 92.00 120 SER A O 1
ATOM 923 N N . GLU A 1 121 ? -4.909 2.484 23.552 1.00 93.31 121 GLU A N 1
ATOM 924 C CA . GLU A 1 121 ? -3.459 2.349 23.347 1.00 93.31 121 GLU A CA 1
ATOM 925 C C . GLU A 1 121 ? -3.123 1.210 22.377 1.00 93.31 121 GLU A C 1
ATOM 927 O O . GLU A 1 121 ? -2.373 1.406 21.427 1.00 93.31 121 GLU A O 1
ATOM 932 N N . LYS A 1 122 ? -3.776 0.049 22.530 1.00 92.94 122 LYS A N 1
ATOM 933 C CA . LYS A 1 122 ? -3.607 -1.095 21.619 1.00 92.94 122 LYS A CA 1
ATOM 934 C C . LYS A 1 122 ? -4.020 -0.784 20.179 1.00 92.94 122 LYS A C 1
ATOM 936 O O . LYS A 1 122 ? -3.350 -1.215 19.245 1.00 92.94 122 LYS A O 1
ATOM 941 N N . ALA A 1 123 ? -5.125 -0.064 19.968 1.00 93.56 123 ALA A N 1
ATOM 942 C CA . ALA A 1 123 ? -5.542 0.306 18.616 1.00 93.56 123 ALA A CA 1
ATOM 943 C C . ALA A 1 123 ? -4.580 1.321 17.986 1.00 93.56 123 ALA A C 1
ATOM 945 O O . ALA A 1 123 ? -4.278 1.202 16.801 1.00 93.56 123 ALA A O 1
ATOM 946 N N . ILE A 1 124 ? -4.076 2.273 18.776 1.00 95.56 124 ILE A N 1
ATOM 947 C CA . ILE A 1 124 ? -3.062 3.241 18.341 1.00 95.56 124 ILE A CA 1
ATOM 948 C C . ILE A 1 124 ? -1.772 2.509 17.950 1.00 95.56 124 ILE A C 1
ATOM 950 O O . ILE A 1 124 ? -1.278 2.710 16.844 1.00 95.56 124 ILE A O 1
ATOM 954 N N . GLU A 1 125 ? -1.294 1.576 18.776 1.00 97.06 125 GLU A N 1
ATOM 955 C CA . GLU A 1 125 ? -0.110 0.756 18.485 1.00 97.06 125 GLU A CA 1
ATOM 956 C C . GLU A 1 125 ? -0.256 -0.011 17.159 1.00 97.06 125 GLU A C 1
ATOM 958 O O . GLU A 1 125 ? 0.660 -0.051 16.333 1.00 97.06 125 GLU A O 1
ATOM 963 N N . TYR A 1 126 ? -1.423 -0.613 16.914 1.00 97.38 126 TYR A N 1
ATOM 964 C CA . TYR A 1 126 ? -1.694 -1.303 15.654 1.00 97.38 126 TYR A CA 1
ATOM 965 C C . TYR A 1 126 ? -1.739 -0.353 14.450 1.00 97.38 126 TYR A C 1
ATOM 967 O O . TYR A 1 126 ? -1.237 -0.711 13.383 1.00 97.38 126 TYR A O 1
ATOM 975 N N . VAL A 1 127 ? -2.296 0.853 14.600 1.00 95.75 127 VAL A N 1
ATOM 976 C CA . VAL A 1 127 ? -2.260 1.881 13.547 1.00 95.75 127 VAL A CA 1
ATOM 977 C C . VAL A 1 127 ? -0.817 2.273 13.228 1.00 95.75 127 VAL A C 1
ATOM 979 O O . VAL A 1 127 ? -0.439 2.272 12.059 1.00 95.75 127 VAL A O 1
ATOM 982 N N . GLU A 1 128 ? 0.015 2.521 14.239 1.00 95.25 128 GLU A N 1
ATOM 983 C CA . GLU A 1 128 ? 1.425 2.879 14.042 1.00 95.25 128 GLU A CA 1
ATOM 984 C C . GLU A 1 128 ? 2.221 1.771 13.344 1.00 95.25 128 GLU A C 1
ATOM 986 O O . GLU A 1 128 ? 3.022 2.045 12.446 1.00 95.25 128 GLU A O 1
ATOM 991 N N . LYS A 1 129 ? 1.993 0.506 13.722 1.00 96.69 129 LYS A N 1
ATOM 992 C CA . LYS A 1 129 ? 2.601 -0.645 13.036 1.00 96.69 129 LYS A CA 1
ATOM 993 C C . LYS A 1 129 ? 2.194 -0.682 11.567 1.00 96.69 129 LYS A C 1
ATOM 995 O O . LYS A 1 129 ? 3.058 -0.840 10.707 1.00 96.69 129 LYS A O 1
ATOM 1000 N N . ALA A 1 130 ? 0.910 -0.483 11.267 1.00 94.56 130 ALA A N 1
ATOM 1001 C CA . ALA A 1 130 ? 0.422 -0.443 9.893 1.00 94.56 130 ALA A CA 1
ATOM 1002 C C . ALA A 1 130 ? 1.077 0.695 9.082 1.00 94.56 130 ALA A C 1
ATOM 1004 O O . ALA A 1 130 ? 1.556 0.458 7.971 1.00 94.56 130 ALA A O 1
ATOM 1005 N N . GLU A 1 131 ? 1.169 1.903 9.649 1.00 90.31 131 GLU A N 1
ATOM 1006 C CA . GLU A 1 131 ? 1.790 3.072 9.005 1.00 90.31 131 GLU A CA 1
ATOM 1007 C C . GLU A 1 131 ? 3.284 2.862 8.717 1.00 90.31 131 GLU A C 1
ATOM 1009 O O . GLU A 1 131 ? 3.756 3.233 7.643 1.00 90.31 131 GLU A O 1
ATOM 1014 N N . LYS A 1 132 ? 4.026 2.215 9.626 1.00 93.50 132 LYS A N 1
ATOM 1015 C CA . LYS A 1 132 ? 5.464 1.924 9.454 1.00 93.50 132 LYS A CA 1
ATOM 1016 C C . LYS A 1 132 ? 5.756 0.867 8.385 1.00 93.50 132 LYS A C 1
ATOM 1018 O O . LYS A 1 132 ? 6.854 0.840 7.826 1.00 93.50 132 LYS A O 1
ATOM 1023 N N . MET A 1 133 ? 4.806 -0.022 8.105 1.00 92.38 133 MET A N 1
ATOM 1024 C CA . MET A 1 133 ? 4.995 -1.101 7.133 1.00 92.38 133 MET A CA 1
ATOM 1025 C C . MET A 1 133 ? 4.780 -0.645 5.691 1.00 92.38 133 MET A C 1
ATOM 1027 O O . MET A 1 133 ? 5.545 -1.033 4.810 1.00 92.38 133 MET A O 1
ATOM 1031 N N . LEU A 1 134 ? 3.777 0.201 5.437 1.00 86.69 134 LEU A N 1
ATOM 1032 C CA . LEU A 1 134 ? 3.403 0.578 4.070 1.00 86.69 134 LEU A CA 1
ATOM 1033 C C . LEU A 1 134 ? 4.537 1.189 3.227 1.00 86.69 134 LEU A C 1
ATOM 1035 O O . LEU A 1 134 ? 4.616 0.825 2.055 1.00 86.69 134 LEU A O 1
ATOM 1039 N N . PRO A 1 135 ? 5.450 2.033 3.750 1.00 85.31 135 PRO A N 1
ATOM 1040 C CA . PRO A 1 135 ? 6.567 2.563 2.963 1.00 85.31 135 PRO A CA 1
ATOM 1041 C C . PRO A 1 135 ? 7.503 1.487 2.392 1.00 85.31 135 PRO A C 1
ATOM 1043 O O . PRO A 1 135 ? 8.219 1.740 1.426 1.00 85.31 135 PRO A O 1
ATOM 1046 N N . GLN A 1 136 ? 7.499 0.276 2.958 1.00 89.38 136 GLN A N 1
ATOM 1047 C CA . GLN A 1 136 ? 8.386 -0.807 2.537 1.00 89.38 136 GLN A CA 1
ATOM 1048 C C . GLN A 1 136 ? 7.916 -1.488 1.245 1.00 89.38 136 GLN A C 1
ATOM 1050 O O . GLN A 1 136 ? 8.736 -2.092 0.563 1.00 89.38 136 GLN A O 1
ATOM 1055 N N . VAL A 1 137 ? 6.641 -1.356 0.856 1.00 87.69 137 VAL A N 1
ATOM 1056 C CA . VAL A 1 137 ? 6.079 -2.002 -0.350 1.00 87.69 137 VAL A CA 1
ATOM 1057 C C . VAL A 1 137 ? 6.905 -1.676 -1.594 1.00 87.69 137 VAL A C 1
ATOM 1059 O O . VAL A 1 137 ? 7.313 -2.580 -2.320 1.00 87.69 137 VAL A O 1
ATOM 1062 N N . LEU A 1 138 ? 7.233 -0.396 -1.799 1.00 84.88 138 LEU A N 1
ATOM 1063 C CA . LEU A 1 138 ? 8.036 0.025 -2.946 1.00 84.88 138 LEU A CA 1
ATOM 1064 C C . LEU A 1 138 ? 9.448 -0.574 -2.906 1.00 84.88 138 LEU A C 1
ATOM 1066 O O . LEU A 1 138 ? 9.969 -0.971 -3.941 1.00 84.88 138 LEU A O 1
ATOM 1070 N N . LYS A 1 139 ? 10.055 -0.692 -1.718 1.00 86.50 139 LYS A N 1
ATOM 1071 C CA . LYS A 1 139 ? 11.376 -1.314 -1.555 1.00 86.50 139 LYS A CA 1
ATOM 1072 C C . LYS A 1 139 ? 11.359 -2.778 -2.003 1.00 86.50 139 LYS A C 1
ATOM 1074 O O . LYS A 1 139 ? 12.245 -3.175 -2.752 1.00 86.50 139 LYS A O 1
ATOM 1079 N N . TYR A 1 140 ? 10.354 -3.549 -1.589 1.00 90.19 140 TYR A N 1
ATOM 1080 C CA . TYR A 1 140 ? 10.193 -4.950 -1.993 1.00 90.19 140 TYR A CA 1
ATOM 1081 C C . TYR A 1 140 ? 9.998 -5.095 -3.508 1.00 90.19 140 TYR A C 1
ATOM 1083 O O . TYR A 1 140 ? 10.678 -5.905 -4.140 1.00 90.19 140 TYR A O 1
ATOM 1091 N N . ILE A 1 141 ? 9.173 -4.233 -4.114 1.00 86.44 141 ILE A N 1
ATOM 1092 C CA . ILE A 1 141 ? 9.018 -4.177 -5.576 1.00 86.44 141 ILE A CA 1
ATOM 1093 C C . ILE A 1 141 ? 10.362 -3.846 -6.241 1.00 86.44 141 ILE A C 1
ATOM 1095 O O . ILE A 1 141 ? 10.789 -4.553 -7.142 1.00 86.44 141 ILE A O 1
ATOM 1099 N N . CYS A 1 142 ? 11.102 -2.839 -5.779 1.00 83.12 142 CYS A N 1
ATOM 1100 C CA . CYS A 1 142 ? 12.405 -2.505 -6.366 1.00 83.12 142 CYS A CA 1
ATOM 1101 C C . CYS A 1 142 ? 13.447 -3.631 -6.221 1.00 83.12 142 CYS A C 1
ATOM 1103 O O . CYS A 1 142 ? 14.349 -3.739 -7.048 1.00 83.12 142 CYS A O 1
ATOM 1105 N N . MET A 1 143 ? 13.320 -4.485 -5.202 1.00 87.25 143 MET A N 1
ATOM 1106 C CA . MET A 1 143 ? 14.157 -5.676 -5.006 1.00 87.25 143 MET A CA 1
ATOM 1107 C C . MET A 1 143 ? 13.721 -6.874 -5.864 1.00 87.25 143 MET A C 1
ATOM 1109 O O . MET A 1 143 ? 14.384 -7.910 -5.865 1.00 87.25 143 MET A O 1
ATOM 1113 N N . GLY A 1 144 ? 12.632 -6.745 -6.623 1.00 83.50 144 GLY A N 1
ATOM 1114 C CA . GLY A 1 144 ? 12.084 -7.826 -7.430 1.00 83.50 144 GLY A CA 1
ATOM 1115 C C . GLY A 1 144 ? 11.288 -8.862 -6.630 1.00 83.50 144 GLY A C 1
ATOM 1116 O O . GLY A 1 144 ? 11.010 -9.929 -7.176 1.00 83.50 144 GLY A O 1
ATOM 1117 N N . ASP A 1 145 ? 10.926 -8.561 -5.380 1.00 91.25 145 ASP A N 1
ATOM 1118 C CA . ASP A 1 145 ? 10.161 -9.425 -4.478 1.00 91.25 145 ASP A CA 1
ATOM 1119 C C . ASP A 1 145 ? 8.710 -8.927 -4.356 1.00 91.25 145 ASP A C 1
ATOM 1121 O O . ASP A 1 145 ? 8.320 -8.232 -3.415 1.00 91.25 145 ASP A O 1
ATOM 1125 N N . VAL A 1 146 ? 7.897 -9.253 -5.363 1.00 90.50 146 VAL A N 1
ATOM 1126 C CA . VAL A 1 146 ? 6.477 -8.859 -5.401 1.00 90.50 146 VAL A CA 1
ATOM 1127 C C . VAL A 1 146 ? 5.615 -9.641 -4.415 1.00 90.50 146 VAL A C 1
ATOM 1129 O O . VAL A 1 146 ? 4.631 -9.099 -3.916 1.00 90.50 146 VAL A O 1
ATOM 1132 N N . ASP A 1 147 ? 5.994 -10.874 -4.077 1.00 95.31 147 ASP A N 1
ATOM 1133 C CA . ASP A 1 147 ? 5.281 -11.665 -3.073 1.00 95.31 147 ASP A CA 1
ATOM 1134 C C . ASP A 1 147 ? 5.545 -11.108 -1.663 1.00 95.31 147 ASP A C 1
ATOM 1136 O O . ASP A 1 147 ? 4.614 -10.965 -0.867 1.00 95.31 147 ASP A O 1
ATOM 1140 N N . GLY A 1 148 ? 6.776 -10.673 -1.375 1.00 95.88 148 GLY A N 1
ATOM 1141 C CA . GLY A 1 148 ? 7.112 -9.913 -0.171 1.00 95.88 148 GLY A CA 1
ATOM 1142 C C . GLY A 1 148 ? 6.388 -8.567 -0.104 1.00 95.88 148 GLY A C 1
ATOM 1143 O O . GLY A 1 148 ? 5.849 -8.214 0.947 1.00 95.88 148 GLY A O 1
ATOM 1144 N N . ALA A 1 149 ? 6.269 -7.849 -1.228 1.00 94.25 149 ALA A N 1
ATOM 1145 C CA . ALA A 1 149 ? 5.486 -6.613 -1.301 1.00 94.25 149 ALA A CA 1
ATOM 1146 C C . ALA A 1 149 ? 4.004 -6.848 -0.945 1.00 94.25 149 ALA A C 1
ATOM 1148 O O . ALA A 1 149 ? 3.434 -6.111 -0.130 1.00 94.25 149 ALA A O 1
ATOM 1149 N N . LEU A 1 150 ? 3.400 -7.907 -1.498 1.00 95.94 150 LEU A N 1
ATOM 1150 C CA . LEU A 1 150 ? 2.046 -8.348 -1.153 1.00 95.94 150 LEU A CA 1
ATOM 1151 C C . LEU A 1 150 ? 1.944 -8.760 0.325 1.00 95.94 150 LEU A C 1
ATOM 1153 O O . LEU A 1 150 ? 0.983 -8.402 1.010 1.00 95.94 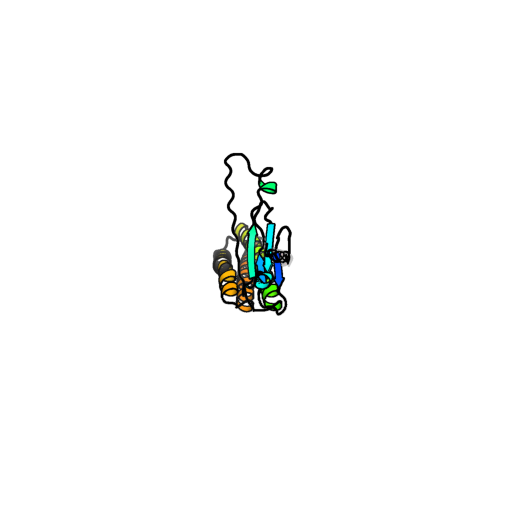150 LEU A O 1
ATOM 1157 N N . GLY A 1 151 ? 2.946 -9.463 0.852 1.00 97.44 151 GLY A N 1
ATOM 1158 C CA . GLY A 1 151 ? 3.032 -9.840 2.261 1.00 97.44 151 GLY A CA 1
ATOM 1159 C C . GLY A 1 151 ? 3.004 -8.630 3.195 1.00 97.44 151 GLY A C 1
ATOM 1160 O O . GLY A 1 151 ? 2.179 -8.573 4.110 1.00 97.44 151 GLY A O 1
ATOM 1161 N N . VAL A 1 152 ? 3.843 -7.627 2.929 1.00 96.56 152 VAL A N 1
ATOM 1162 C CA . VAL A 1 152 ? 3.920 -6.385 3.713 1.00 96.56 152 VAL A CA 1
ATOM 1163 C C . VAL A 1 152 ? 2.591 -5.639 3.711 1.00 96.56 152 VAL A C 1
ATOM 1165 O O . VAL A 1 152 ? 2.099 -5.264 4.778 1.00 96.56 152 VAL A O 1
ATOM 1168 N N . VAL A 1 153 ? 1.980 -5.433 2.539 1.00 95.94 153 VAL A N 1
ATOM 1169 C CA . VAL A 1 153 ? 0.720 -4.680 2.460 1.00 95.94 153 VAL A CA 1
ATOM 1170 C C . VAL A 1 153 ? -0.434 -5.430 3.131 1.00 95.94 153 VAL A C 1
ATOM 1172 O O . VAL A 1 153 ? -1.251 -4.818 3.820 1.00 95.94 153 VAL A O 1
ATOM 1175 N N . ASN A 1 154 ? -0.472 -6.760 3.017 1.00 97.88 154 ASN A N 1
ATOM 1176 C CA . ASN A 1 154 ? -1.458 -7.595 3.702 1.00 97.88 154 ASN A CA 1
ATOM 1177 C C . ASN A 1 154 ? -1.313 -7.511 5.224 1.00 97.88 154 ASN A C 1
ATOM 1179 O O . ASN A 1 154 ? -2.311 -7.385 5.936 1.00 97.88 154 ASN A O 1
ATOM 1183 N N . GLN A 1 155 ? -0.082 -7.547 5.735 1.00 97.69 155 GLN A N 1
ATOM 1184 C CA . GLN A 1 155 ? 0.177 -7.401 7.166 1.00 97.69 155 GLN A CA 1
ATOM 1185 C C . GLN A 1 155 ? -0.208 -6.008 7.673 1.00 97.69 155 GLN A C 1
ATOM 1187 O O . GLN A 1 155 ? -0.889 -5.905 8.693 1.00 97.69 155 GLN A O 1
ATOM 1192 N N . ALA A 1 156 ? 0.130 -4.946 6.936 1.00 96.94 156 ALA A N 1
ATOM 1193 C CA . ALA A 1 156 ? -0.283 -3.585 7.274 1.00 96.94 156 ALA A CA 1
ATOM 1194 C C . ALA A 1 156 ? -1.816 -3.454 7.343 1.00 96.94 156 ALA A C 1
ATOM 1196 O O . ALA A 1 156 ? -2.360 -2.919 8.312 1.00 96.94 156 ALA A O 1
ATOM 1197 N N . TYR A 1 157 ? -2.528 -4.011 6.359 1.00 96.88 157 TYR A N 1
ATOM 1198 C CA . TYR A 1 157 ? -3.989 -4.052 6.361 1.00 96.88 157 TYR A CA 1
ATOM 1199 C C . TYR A 1 157 ? -4.547 -4.815 7.571 1.00 96.88 157 TYR A C 1
ATOM 1201 O O . TYR A 1 157 ? -5.486 -4.354 8.223 1.00 96.88 157 TYR A O 1
ATOM 1209 N N . ASN A 1 158 ? -3.951 -5.959 7.915 1.00 97.94 158 ASN A N 1
ATOM 1210 C CA . ASN A 1 158 ? -4.370 -6.752 9.066 1.00 97.94 158 ASN A CA 1
ATOM 1211 C C . ASN A 1 158 ? -4.173 -6.003 10.388 1.00 97.94 158 ASN A C 1
ATOM 1213 O O . ASN A 1 158 ? -5.074 -6.032 11.225 1.00 97.94 158 ASN A O 1
ATOM 1217 N N . TYR A 1 159 ? -3.067 -5.275 10.566 1.00 97.88 159 TYR A N 1
ATOM 1218 C CA . TYR A 1 159 ? -2.881 -4.412 11.734 1.00 97.88 159 TYR A CA 1
ATOM 1219 C C . TYR A 1 159 ? -3.951 -3.318 11.810 1.00 97.88 159 TYR A C 1
ATOM 1221 O O . TYR A 1 159 ? -4.606 -3.171 12.842 1.00 97.88 159 TYR A O 1
ATOM 1229 N N . ALA A 1 160 ? -4.231 -2.625 10.705 1.00 95.31 160 ALA A N 1
ATOM 1230 C CA . ALA A 1 160 ? -5.312 -1.639 10.660 1.00 95.31 160 ALA A CA 1
ATOM 1231 C C . ALA A 1 160 ? -6.683 -2.264 10.992 1.00 95.31 160 ALA A C 1
ATOM 1233 O O . ALA A 1 160 ? -7.517 -1.666 11.675 1.00 95.31 160 ALA A O 1
ATOM 1234 N N . ARG A 1 161 ? -6.929 -3.503 10.551 1.00 97.06 161 ARG A N 1
ATOM 1235 C CA . ARG A 1 161 ? -8.152 -4.249 10.873 1.00 97.06 161 ARG A CA 1
ATOM 1236 C C . ARG A 1 161 ? -8.221 -4.634 12.351 1.00 97.06 161 ARG A C 1
ATOM 1238 O O . ARG A 1 161 ? -9.300 -4.551 12.938 1.00 97.06 161 ARG A O 1
ATOM 1245 N N . LEU A 1 162 ? -7.103 -5.027 12.960 1.00 96.38 162 LEU A N 1
ATOM 1246 C CA . LEU A 1 162 ? -7.018 -5.302 14.396 1.00 96.38 162 LEU A CA 1
ATOM 1247 C C . LEU A 1 162 ? -7.279 -4.041 15.223 1.00 96.38 162 LEU A C 1
ATOM 1249 O O . LEU A 1 162 ? -8.038 -4.115 16.189 1.00 96.38 162 LEU A O 1
ATOM 1253 N N . ALA A 1 163 ? -6.742 -2.888 14.815 1.00 95.69 163 ALA A N 1
ATOM 1254 C CA . ALA A 1 163 ? -7.048 -1.601 15.438 1.00 95.69 163 ALA A CA 1
ATOM 1255 C C . ALA A 1 163 ? -8.555 -1.307 15.410 1.00 95.69 163 ALA A C 1
ATOM 1257 O O . ALA A 1 163 ? -9.163 -1.071 16.454 1.00 95.69 163 ALA A O 1
ATOM 1258 N N . TYR A 1 164 ? -9.178 -1.423 14.231 1.00 95.00 164 TYR A N 1
ATOM 1259 C CA . TYR A 1 164 ? -10.621 -1.234 14.069 1.00 95.00 164 TYR A CA 1
ATOM 1260 C C . TYR A 1 164 ? -11.430 -2.165 14.980 1.00 95.00 164 TYR A C 1
ATOM 1262 O O . TYR A 1 164 ? -12.300 -1.719 15.725 1.00 95.00 164 TYR A O 1
ATOM 1270 N N . ARG A 1 165 ? -11.124 -3.468 14.957 1.00 94.50 165 ARG A N 1
ATOM 1271 C CA . ARG A 1 165 ? -11.822 -4.467 15.775 1.00 94.50 165 ARG A CA 1
ATOM 1272 C C . ARG A 1 165 ? -11.666 -4.183 17.268 1.00 94.50 165 ARG A C 1
ATOM 1274 O O . ARG A 1 165 ? -12.631 -4.337 18.009 1.00 94.50 165 ARG A O 1
ATOM 1281 N N . THR A 1 166 ? -10.477 -3.771 17.696 1.00 92.81 166 THR A N 1
ATOM 1282 C CA . THR A 1 166 ? -10.193 -3.427 19.095 1.00 92.81 166 THR A CA 1
ATOM 1283 C C . THR A 1 166 ? -11.072 -2.267 19.555 1.00 92.81 166 THR A C 1
ATOM 1285 O O . THR A 1 166 ? -11.685 -2.349 20.617 1.00 92.81 166 THR A O 1
ATOM 1288 N N . GLU A 1 167 ? -11.227 -1.230 18.730 1.00 89.94 167 GLU A N 1
ATOM 1289 C CA . GLU A 1 167 ? -12.123 -0.118 19.050 1.00 89.94 167 GLU A CA 1
ATOM 1290 C C . GLU A 1 167 ? -13.591 -0.511 19.079 1.00 89.94 167 GLU A C 1
ATOM 1292 O O . GLU A 1 167 ? -14.302 -0.154 20.018 1.00 89.94 167 GLU A O 1
ATOM 1297 N N . VAL A 1 168 ? -14.046 -1.274 18.086 1.00 90.88 168 VAL A N 1
ATOM 1298 C CA . VAL A 1 168 ? -15.433 -1.746 18.042 1.00 90.88 168 VAL A CA 1
ATOM 1299 C C . VAL A 1 168 ? -15.751 -2.582 19.280 1.00 90.88 168 VAL A C 1
ATOM 1301 O O . VAL A 1 168 ? -16.789 -2.373 19.901 1.00 90.88 168 VAL A O 1
ATOM 1304 N N . LEU A 1 169 ? -14.846 -3.474 19.692 1.00 90.44 169 LEU A N 1
ATOM 1305 C CA . LEU A 1 169 ? -15.016 -4.274 20.905 1.00 90.44 169 LEU A CA 1
ATOM 1306 C C . LEU A 1 169 ? -15.000 -3.420 22.171 1.00 90.44 169 LEU A C 1
ATOM 1308 O O . LEU A 1 169 ? -15.795 -3.680 23.073 1.00 90.44 169 LEU A O 1
ATOM 1312 N N . ARG A 1 170 ? -14.156 -2.386 22.245 1.00 90.00 170 ARG A N 1
ATOM 1313 C CA . ARG A 1 170 ? -14.147 -1.457 23.381 1.00 90.00 170 ARG A CA 1
ATOM 1314 C C . ARG A 1 170 ? -15.484 -0.729 23.492 1.00 90.00 170 ARG A C 1
ATOM 1316 O O . ARG A 1 170 ? -16.084 -0.729 24.562 1.00 90.00 170 ARG A O 1
ATOM 1323 N N . ILE A 1 171 ? -15.969 -0.153 22.394 1.00 88.31 171 ILE A N 1
ATOM 1324 C CA . ILE A 1 171 ? -17.253 0.560 22.352 1.00 88.31 171 ILE A CA 1
ATOM 1325 C C . ILE A 1 171 ? -18.402 -0.400 22.688 1.00 88.31 171 ILE A C 1
ATOM 1327 O O . ILE A 1 171 ? -19.216 -0.092 23.553 1.00 88.31 171 ILE A O 1
ATOM 1331 N N . ALA A 1 172 ? -18.439 -1.588 22.082 1.00 86.38 172 ALA A N 1
ATOM 1332 C CA . ALA A 1 172 ? -19.458 -2.594 22.373 1.00 86.38 172 ALA A CA 1
ATOM 1333 C C . ALA A 1 172 ? -19.435 -3.033 23.845 1.00 86.38 172 ALA A C 1
ATOM 1335 O O . ALA A 1 172 ? -20.485 -3.179 24.466 1.00 86.38 172 ALA A O 1
ATOM 1336 N N . THR A 1 173 ? -18.249 -3.189 24.436 1.00 87.44 173 THR A N 1
ATOM 1337 C CA . THR A 1 173 ? -18.122 -3.536 25.858 1.00 87.44 173 THR A CA 1
ATOM 1338 C C . THR A 1 173 ? -18.730 -2.460 26.750 1.00 87.44 173 THR A C 1
ATOM 1340 O O . THR A 1 173 ? -19.562 -2.771 27.600 1.00 87.44 173 THR A O 1
ATOM 1343 N N . TRP A 1 174 ? -18.367 -1.198 26.519 1.00 86.19 174 TRP A N 1
ATOM 1344 C CA . TRP A 1 174 ? -18.825 -0.074 27.336 1.00 86.19 174 TRP A CA 1
ATOM 1345 C C . TRP A 1 174 ? -20.308 0.253 27.169 1.00 86.19 174 TRP A C 1
ATOM 1347 O O . TRP A 1 174 ? -20.975 0.538 28.159 1.00 86.19 174 TRP A O 1
ATOM 1357 N N . PHE A 1 175 ? -20.831 0.202 25.945 1.00 87.81 175 PHE A N 1
ATOM 1358 C CA . PHE A 1 175 ? -22.181 0.693 25.648 1.00 87.81 175 PHE A CA 1
ATOM 1359 C C . PHE A 1 175 ? -23.234 -0.401 25.476 1.00 87.81 175 PHE A C 1
ATOM 1361 O O . PHE A 1 175 ? -24.421 -0.094 25.507 1.00 87.81 175 PHE A O 1
ATOM 1368 N N . ILE A 1 176 ? -22.834 -1.662 25.297 1.00 85.94 176 ILE A N 1
ATOM 1369 C CA . ILE A 1 176 ? -23.773 -2.773 25.083 1.00 85.94 176 ILE A CA 1
ATOM 1370 C C . ILE A 1 176 ? -23.623 -3.807 26.198 1.00 85.94 176 ILE A C 1
ATOM 1372 O O . ILE A 1 176 ? -24.585 -4.083 26.910 1.00 85.94 176 ILE A O 1
ATOM 1376 N N . ILE A 1 177 ? -22.417 -4.352 26.390 1.00 83.19 177 ILE A N 1
ATOM 1377 C CA . ILE A 1 177 ? -22.205 -5.492 27.296 1.00 83.19 177 ILE A CA 1
ATOM 1378 C C . ILE A 1 177 ? -22.376 -5.079 28.763 1.00 83.19 177 ILE A C 1
ATOM 1380 O O . ILE A 1 177 ? -23.117 -5.741 29.489 1.00 83.19 177 ILE A O 1
ATOM 1384 N N . ILE A 1 178 ? -21.736 -3.989 29.204 1.00 86.44 178 ILE A N 1
ATOM 1385 C CA . ILE A 1 178 ? -21.841 -3.521 30.597 1.00 86.44 178 ILE A CA 1
ATOM 1386 C C . ILE A 1 178 ? -23.297 -3.161 30.965 1.00 86.44 178 ILE A C 1
ATOM 1388 O O . ILE A 1 178 ? -23.782 -3.682 31.973 1.00 86.44 178 ILE A O 1
ATOM 1392 N N . PRO A 1 179 ? -24.042 -2.363 30.169 1.00 89.50 179 PRO A N 1
ATOM 1393 C CA . PRO A 1 179 ? -25.451 -2.083 30.460 1.00 89.50 179 PRO A CA 1
ATOM 1394 C C . PRO A 1 179 ? -26.342 -3.335 30.468 1.00 89.50 179 PRO A C 1
ATOM 1396 O O . PRO A 1 179 ? -27.187 -3.487 31.355 1.00 89.50 179 PRO A O 1
ATOM 1399 N N . ALA A 1 180 ? -26.138 -4.267 29.530 1.00 87.69 180 ALA A N 1
ATOM 1400 C CA . ALA A 1 180 ? -26.896 -5.518 29.490 1.00 87.69 180 ALA A CA 1
ATOM 1401 C C . ALA A 1 180 ? -26.641 -6.380 30.738 1.00 87.69 180 ALA A C 1
ATOM 1403 O O . ALA A 1 180 ? -27.588 -6.847 31.369 1.00 87.69 180 ALA A O 1
ATOM 1404 N N . ALA A 1 181 ? -25.382 -6.533 31.155 1.00 87.50 181 ALA A N 1
ATOM 1405 C CA . ALA A 1 181 ? -25.035 -7.271 32.366 1.00 87.50 181 ALA A CA 1
ATOM 1406 C C . ALA A 1 181 ? -25.604 -6.603 33.631 1.00 87.50 181 ALA A C 1
ATOM 1408 O O . ALA A 1 181 ? -26.178 -7.283 34.480 1.00 87.50 181 ALA A O 1
ATOM 1409 N N . ALA A 1 182 ? -25.509 -5.274 33.739 1.00 88.56 182 ALA A N 1
ATOM 1410 C CA . ALA A 1 182 ? -26.048 -4.527 34.873 1.00 88.56 182 ALA A CA 1
ATOM 1411 C C . ALA A 1 182 ? -27.574 -4.683 34.996 1.00 88.56 182 ALA A C 1
ATOM 1413 O O . ALA A 1 182 ? -28.079 -4.943 36.087 1.00 88.56 182 ALA A O 1
ATOM 1414 N N . SER A 1 183 ? -28.312 -4.592 33.882 1.00 86.69 183 SER A N 1
ATOM 1415 C CA . SER A 1 183 ? -29.770 -4.787 33.886 1.00 86.69 183 SER A CA 1
ATOM 1416 C C . SER A 1 183 ? -30.175 -6.208 34.294 1.00 86.69 183 SER A C 1
ATOM 1418 O O . SER A 1 183 ? -31.086 -6.370 35.105 1.00 86.69 183 SER A O 1
ATOM 1420 N N . LEU A 1 184 ? -29.452 -7.233 33.832 1.00 89.38 184 LEU A N 1
ATOM 1421 C CA . LEU A 1 184 ? -29.644 -8.620 34.265 1.00 89.38 184 LEU A CA 1
ATOM 1422 C C . LEU A 1 184 ? -29.440 -8.789 35.775 1.00 89.38 184 LEU A C 1
ATOM 1424 O O . LEU A 1 184 ? -30.271 -9.407 36.438 1.00 89.38 184 LEU A O 1
ATOM 1428 N N . VAL A 1 185 ? -28.378 -8.201 36.335 1.00 88.31 185 VAL A N 1
ATOM 1429 C CA . VAL A 1 185 ? -28.115 -8.240 37.783 1.00 88.31 185 VAL A CA 1
ATOM 1430 C C . VAL A 1 185 ? -29.252 -7.578 38.565 1.00 88.31 185 VAL A C 1
ATOM 1432 O O . VAL A 1 185 ? -29.719 -8.140 39.555 1.00 88.31 185 VAL A O 1
ATOM 1435 N N . VAL A 1 186 ? -29.755 -6.429 38.104 1.00 87.00 186 VAL A N 1
ATOM 1436 C CA . VAL A 1 186 ? -30.906 -5.749 38.721 1.00 87.00 186 VAL A CA 1
ATOM 1437 C C . VAL A 1 186 ? -32.154 -6.636 38.673 1.00 87.00 186 VAL A C 1
ATOM 1439 O O . VAL A 1 186 ? -32.793 -6.835 39.706 1.00 87.00 186 VAL A O 1
ATOM 1442 N N . ILE A 1 187 ? -32.482 -7.228 37.521 1.00 88.06 187 ILE A N 1
ATOM 1443 C CA . ILE A 1 187 ? -33.648 -8.116 37.376 1.00 88.06 187 ILE A CA 1
ATOM 1444 C C . ILE A 1 187 ? -33.550 -9.312 38.327 1.00 88.06 187 ILE A C 1
ATOM 1446 O O . ILE A 1 187 ? -34.523 -9.631 39.008 1.00 88.06 187 ILE A O 1
ATOM 1450 N N . VAL A 1 188 ? -32.382 -9.951 38.423 1.00 88.56 188 VAL A N 1
ATOM 1451 C CA . VAL A 1 188 ? -32.168 -11.094 39.321 1.00 88.56 188 VAL A CA 1
ATOM 1452 C C . VAL A 1 188 ? -32.325 -10.674 40.786 1.00 88.56 188 VAL A C 1
ATOM 1454 O O . VAL A 1 188 ? -33.061 -11.318 41.533 1.00 88.56 188 VAL A O 1
ATOM 1457 N N . LEU A 1 189 ? -31.708 -9.566 41.208 1.00 82.38 189 LEU A N 1
ATOM 1458 C CA . LEU A 1 189 ? -31.780 -9.098 42.597 1.00 82.38 189 LEU A CA 1
ATOM 1459 C C . LEU A 1 189 ? -33.201 -8.681 43.015 1.00 82.38 189 LEU A C 1
ATOM 1461 O O . LEU A 1 189 ? -33.655 -9.044 44.104 1.00 82.38 189 LEU A O 1
ATOM 1465 N N . PHE A 1 190 ? -33.919 -7.942 42.166 1.00 79.31 190 PHE A N 1
ATOM 1466 C CA . PHE A 1 190 ? -35.281 -7.488 42.465 1.00 79.31 190 PHE A CA 1
ATOM 1467 C C . PHE A 1 190 ? -36.331 -8.586 42.265 1.00 79.31 190 PHE A C 1
ATOM 1469 O O . PHE A 1 190 ? -37.264 -8.681 43.063 1.00 79.31 190 PHE A O 1
ATOM 1476 N N . GLY A 1 191 ? -36.160 -9.465 41.276 1.00 71.69 191 GLY A N 1
ATOM 1477 C CA . GLY A 1 191 ? -37.023 -10.627 41.063 1.00 71.69 191 GLY A CA 1
ATOM 1478 C C . GLY A 1 191 ? -36.962 -11.617 42.228 1.00 71.69 191 GLY A C 1
ATOM 1479 O O . GLY A 1 191 ? -38.001 -12.044 42.731 1.00 71.69 191 GLY A O 1
ATOM 1480 N N . ILE A 1 192 ? -35.760 -11.908 42.741 1.00 66.00 192 ILE A N 1
ATOM 1481 C CA . ILE A 1 192 ? -35.582 -12.768 43.922 1.00 66.00 192 ILE A CA 1
ATOM 1482 C C . ILE A 1 192 ? -36.209 -12.127 45.170 1.00 66.00 192 ILE A C 1
ATOM 1484 O O . ILE A 1 192 ? -36.878 -12.821 45.937 1.00 66.00 192 ILE A O 1
ATOM 1488 N N . LYS A 1 193 ? -36.059 -10.808 45.374 1.00 59.97 193 LYS A N 1
ATOM 1489 C CA . LYS A 1 193 ? -36.726 -10.098 46.483 1.00 59.97 193 LYS A CA 1
ATOM 1490 C C . LYS A 1 193 ? -38.253 -10.129 46.369 1.00 59.97 193 LYS A C 1
ATOM 1492 O O . LYS A 1 193 ? -38.917 -10.385 47.368 1.00 59.97 193 LYS A O 1
ATOM 1497 N N . GLY A 1 194 ? -38.810 -9.919 45.177 1.00 61.25 194 GLY A N 1
ATOM 1498 C CA . GLY A 1 194 ? -40.259 -9.950 44.951 1.00 61.25 194 GLY A CA 1
ATOM 1499 C C . GLY A 1 194 ? -40.889 -11.322 45.212 1.00 61.25 194 GLY A C 1
ATOM 1500 O O . GLY A 1 194 ? -41.980 -11.399 45.773 1.00 61.25 194 GLY A O 1
ATOM 1501 N N . ILE A 1 195 ? -40.183 -12.408 44.879 1.00 59.12 195 ILE A N 1
ATOM 1502 C CA . ILE A 1 195 ? -40.619 -13.785 45.171 1.00 59.12 195 ILE A CA 1
ATOM 1503 C C . ILE A 1 195 ? -40.577 -14.076 46.678 1.00 59.12 195 ILE A C 1
ATOM 1505 O O . ILE A 1 195 ? -41.454 -14.764 47.193 1.00 59.12 195 ILE A O 1
ATOM 1509 N N . ARG A 1 196 ? -39.585 -13.538 47.398 1.00 54.12 196 ARG A N 1
ATOM 1510 C CA . ARG A 1 196 ? -39.424 -13.755 48.845 1.00 54.12 196 ARG A CA 1
ATOM 1511 C C . ARG A 1 196 ? -40.444 -13.008 49.706 1.00 54.12 196 ARG A C 1
ATOM 1513 O O . ARG A 1 196 ? -40.708 -13.462 50.803 1.00 54.12 196 ARG A O 1
ATOM 1520 N N . ILE A 1 197 ? -40.983 -11.883 49.229 1.00 58.00 197 ILE A N 1
ATOM 1521 C CA . ILE A 1 197 ? -42.014 -11.098 49.940 1.00 58.00 197 ILE A CA 1
ATOM 1522 C C . ILE A 1 197 ? -43.421 -11.694 49.738 1.00 58.00 197 ILE A C 1
ATOM 1524 O O . ILE A 1 197 ? -44.318 -11.441 50.533 1.00 58.00 197 ILE A O 1
ATOM 1528 N N . ARG A 1 198 ? -43.633 -12.481 48.672 1.00 53.06 198 ARG A N 1
ATOM 1529 C CA . ARG A 1 198 ? -44.917 -13.145 48.372 1.00 53.06 198 ARG A CA 1
ATOM 1530 C C . ARG A 1 198 ? -45.032 -14.581 48.911 1.00 53.06 198 ARG A C 1
ATOM 1532 O O . ARG A 1 198 ? -46.036 -15.231 48.629 1.00 53.06 198 ARG A O 1
ATOM 1539 N N . ARG A 1 199 ? -44.023 -15.082 49.626 1.00 47.66 199 ARG A N 1
ATOM 1540 C CA . ARG A 1 199 ? -44.073 -16.334 50.398 1.00 47.66 199 ARG A CA 1
ATOM 1541 C C . ARG A 1 199 ? -44.137 -16.002 51.877 1.00 47.66 199 ARG A C 1
ATOM 1543 O O . ARG A 1 199 ? -44.816 -16.765 52.588 1.00 47.66 199 ARG A O 1
#

Sequence (199 aa):
MKEEPAKPATRILYQGAFDILQISAPGGAVSLLFIVLTPPVIGGWIQDYRAWGADYYAVMPTVEGFSYKKSLAPGEGATIKFLVFPHKKGAEYNAKAVEALSKQVSTYKYIAKVKGIAKSEKAIEYVEKAEKMLPQVLKYICMGDVDGALGVVNQAYNYARLAYRTEVLRIATWFIIIPAAASLVVIVLFGIKGIRIRR

Secondary structure (DSSP, 8-state):
--PPPPPPP--EEEEEE-SS-EEE-TTS--EEE--PPSS---EEEEEEGGGGT-S-EEEEEE--TTTTTTTS-TT-----------B-SHHHHHHHHHHHHHHHHHHHHHHHHHHTT--SHHHHHHHHHHHHHTTHHHHHHHTT-HHHHHHHHHHHHHHHHHHHHHHHHHHHIIIIIHHHHHHHHHHHHHHHHHHHH--

Mean predicted aligned error: 13.3 Å

Solvent-accessible surface area (backbone atoms only — not comparable to full-atom values): 11458 Å² total; per-residue (Å²): 131,83,78,73,74,78,76,68,78,82,52,67,76,49,80,52,76,56,74,57,44,81,50,68,43,89,89,30,63,37,31,40,71,47,69,73,64,90,83,79,66,48,40,40,42,39,40,56,39,47,76,74,76,45,95,52,72,47,82,46,84,38,84,57,64,83,60,46,72,83,74,53,61,95,89,64,85,83,88,85,85,80,78,87,59,80,40,64,72,40,69,68,50,50,53,42,43,49,50,30,53,56,47,39,56,54,36,51,56,49,38,56,58,35,58,77,64,42,79,51,70,69,18,44,53,25,39,52,53,18,62,69,36,52,74,47,32,62,55,27,45,74,71,71,34,35,67,58,14,39,49,41,38,51,51,21,41,48,28,29,49,50,14,43,52,48,41,52,51,50,52,42,40,67,72,46,49,48,54,52,53,53,52,52,53,50,51,52,58,51,51,54,51,55,56,62,75,77,107

Nearest PDB structures (foldseek):
  2pmr-assembly1_A-2  TM=8.507E-01  e=4.772E-01  Methanothermobacter thermautotrophicus str. Delta H
  7wld-assembly1_S  TM=4.760E-01  e=8.708E-02  Homo sapiens
  4r5l-assembly1_A  TM=3.543E-01  e=4.244E-01  Escherichia coli K-12
  6rjx-assembly1_A  TM=5.106E-01  e=2.466E+00  Borreliella burgdorferi B31
  4jnf-assembly1_A  TM=3.029E-01  e=3.559E-01  Escherichia coli K-12

pLDDT: mean 71.93, std 18.87, range [32.88, 97.94]

Foldseek 3Di:
DPPDPDQQPWPWPDKDWDQWDWDADVLLQWTWTDHDDPPGDWMWTKTDCVSVVDPDIDTGTGRDCPVVVVPDDPPDDDDDDDDTAIHSLGDVLSVLLVVLVVLLVVLVVLLVVLVVQQDDPQLVVLSVQLVVQSVCLVVCSNVSNSVVSVVSSVSSSVSSVVSNVVSVVVCCCVPPVVVVVVVVVVCVVVVVVVVVVVD